Protein AF-0000000082592927 (afdb_homodimer)

Structure (mmCIF, N/CA/C/O backbone):
data_AF-0000000082592927-model_v1
#
loop_
_entity.id
_entity.type
_entity.pdbx_description
1 polymer 'L-xylulose reductase'
#
loop_
_atom_site.group_PDB
_atom_site.id
_atom_site.type_symbol
_atom_site.label_atom_id
_atom_site.label_alt_id
_atom_site.label_comp_id
_atom_site.label_asym_id
_atom_site.label_entity_id
_atom_site.label_seq_id
_atom_site.pdbx_PDB_ins_code
_atom_site.Cartn_x
_atom_site.Cartn_y
_atom_site.Cartn_z
_atom_site.occupancy
_atom_site.B_iso_or_equiv
_atom_site.auth_seq_id
_atom_site.auth_comp_id
_atom_site.auth_asym_id
_atom_site.auth_atom_id
_atom_site.pdbx_PDB_model_num
ATOM 1 N N . MET A 1 1 ? 43.969 -23.125 58.969 1 29.39 1 MET A N 1
ATOM 2 C CA . MET A 1 1 ? 42.688 -23.141 58.25 1 29.39 1 MET A CA 1
ATOM 3 C C . MET A 1 1 ? 42.844 -22.5 56.875 1 29.39 1 MET A C 1
ATOM 5 O O . MET A 1 1 ? 43.281 -21.359 56.75 1 29.39 1 MET A O 1
ATOM 9 N N . PRO A 1 2 ? 43 -23.25 55.812 1 34.81 2 PRO A N 1
ATOM 10 C CA . PRO A 1 2 ? 43.625 -22.906 54.562 1 34.81 2 PRO A CA 1
ATOM 11 C C . PRO A 1 2 ? 42.781 -21.953 53.719 1 34.81 2 PRO A C 1
ATOM 13 O O . PRO A 1 2 ? 41.562 -21.875 53.906 1 34.81 2 PRO A O 1
ATOM 16 N N . PRO A 1 3 ? 43.375 -20.906 53.156 1 33.38 3 PRO A N 1
ATOM 17 C CA . PRO A 1 3 ? 42.781 -19.781 52.406 1 33.38 3 PRO A CA 1
ATOM 18 C C . PRO A 1 3 ? 41.969 -20.25 51.219 1 33.38 3 PRO A C 1
ATOM 20 O O . PRO A 1 3 ? 42.25 -21.297 50.625 1 33.38 3 PRO A O 1
ATOM 23 N N . TRP A 1 4 ? 40.562 -20.109 51.25 1 29.95 4 TRP A N 1
ATOM 24 C CA . TRP A 1 4 ? 39.562 -20.547 50.25 1 29.95 4 TRP A CA 1
ATOM 25 C C . TRP A 1 4 ? 39.844 -19.938 48.906 1 29.95 4 TRP A C 1
ATOM 27 O O . TRP A 1 4 ? 39.969 -18.719 48.75 1 29.95 4 TRP A O 1
ATOM 37 N N . ARG A 1 5 ? 40.656 -20.562 48.094 1 26.53 5 ARG A N 1
ATOM 38 C CA . ARG A 1 5 ? 41.094 -20.156 46.781 1 26.53 5 ARG A CA 1
ATOM 39 C C . ARG A 1 5 ? 39.938 -20.031 45.812 1 26.53 5 ARG A C 1
ATOM 41 O O . ARG A 1 5 ? 39.125 -20.953 45.656 1 26.53 5 ARG A O 1
ATOM 48 N N . CYS A 1 6 ? 39.312 -18.812 45.719 1 26.11 6 CYS A N 1
ATOM 49 C CA . CYS A 1 6 ? 38.219 -18.375 44.875 1 26.11 6 CYS A CA 1
ATOM 50 C C . CYS A 1 6 ? 38.469 -18.797 43.406 1 26.11 6 CYS A C 1
ATOM 52 O O . CYS A 1 6 ? 39.469 -18.422 42.812 1 26.11 6 CYS A O 1
ATOM 54 N N . CYS A 1 7 ? 38.281 -20.109 43.031 1 25.73 7 CYS A N 1
ATOM 55 C CA . CYS A 1 7 ? 38.5 -20.609 41.688 1 25.73 7 CYS A CA 1
ATOM 56 C C . CYS A 1 7 ? 37.562 -19.906 40.688 1 25.73 7 CYS A C 1
ATOM 58 O O . CYS A 1 7 ? 36.344 -19.891 40.875 1 25.73 7 CYS A O 1
ATOM 60 N N . SER A 1 8 ? 37.969 -18.719 40.188 1 26.06 8 SER A N 1
ATOM 61 C CA . SER A 1 8 ? 37.25 -17.922 39.188 1 26.06 8 SER A CA 1
ATOM 62 C C . SER A 1 8 ? 37 -18.719 37.938 1 26.06 8 SER A C 1
ATOM 64 O O . SER A 1 8 ? 37.938 -19.172 37.281 1 26.06 8 SER A O 1
ATOM 66 N N . PRO A 1 9 ? 35.969 -19.625 37.875 1 26.08 9 PRO A N 1
ATOM 67 C CA . PRO A 1 9 ? 35.906 -20.469 36.688 1 26.08 9 PRO A CA 1
ATOM 68 C C . PRO A 1 9 ? 35.719 -19.641 35.406 1 26.08 9 PRO A C 1
ATOM 70 O O . PRO A 1 9 ? 35.031 -18.609 35.438 1 26.08 9 PRO A O 1
ATOM 73 N N . SER A 1 10 ? 36.75 -19.453 34.625 1 25.34 10 SER A N 1
ATOM 74 C CA . SER A 1 10 ? 36.812 -18.844 33.312 1 25.34 10 SER A CA 1
ATOM 75 C C . SER A 1 10 ? 35.781 -19.469 32.344 1 25.34 10 SER A C 1
ATOM 77 O O . SER A 1 10 ? 35.844 -20.672 32.062 1 25.34 10 SER A O 1
ATOM 79 N N . TRP A 1 11 ? 34.5 -19.141 32.438 1 25.58 11 TRP A N 1
ATOM 80 C CA . TRP A 1 11 ? 33.469 -19.641 31.547 1 25.58 11 TRP A CA 1
ATOM 81 C C . TRP A 1 11 ? 33.844 -19.438 30.094 1 25.58 11 TRP A C 1
ATOM 83 O O . TRP A 1 11 ? 34.062 -18.297 29.656 1 25.58 11 TRP A O 1
ATOM 93 N N . LYS A 1 12 ? 34.594 -20.328 29.484 1 27.64 12 LYS A N 1
ATOM 94 C CA . LYS A 1 12 ? 34.969 -20.391 28.078 1 27.64 12 LYS A CA 1
ATOM 95 C C . LYS A 1 12 ? 33.719 -20.344 27.188 1 27.64 12 LYS A C 1
ATOM 97 O O . LYS A 1 12 ? 32.781 -21.109 27.359 1 27.64 12 LYS A O 1
ATOM 102 N N . SER A 1 13 ? 33.375 -19.156 26.719 1 26.08 13 SER A N 1
ATOM 103 C CA . SER A 1 13 ? 32.281 -18.859 25.812 1 26.08 13 SER A CA 1
ATOM 104 C C . SER A 1 13 ? 32.344 -19.734 24.562 1 26.08 13 SER A C 1
ATOM 106 O O . SER A 1 13 ? 33.375 -19.828 23.906 1 26.08 13 SER A O 1
ATOM 108 N N . PRO A 1 14 ? 31.703 -20.922 24.469 1 26.3 14 PRO A N 1
ATOM 109 C CA . PRO A 1 14 ? 31.844 -21.75 23.281 1 26.3 14 PRO A CA 1
ATOM 110 C C . PRO A 1 14 ? 31.547 -21 21.984 1 26.3 14 PRO A C 1
ATOM 112 O O . PRO A 1 14 ? 30.672 -20.141 21.953 1 26.3 14 PRO A O 1
ATOM 115 N N . ARG A 1 15 ? 32.562 -20.734 21.156 1 25.78 15 ARG A N 1
ATOM 116 C CA . ARG A 1 15 ? 32.531 -20.219 19.797 1 25.78 15 ARG A CA 1
ATOM 117 C C . ARG A 1 15 ? 31.562 -21 18.922 1 25.78 15 ARG A C 1
ATOM 119 O O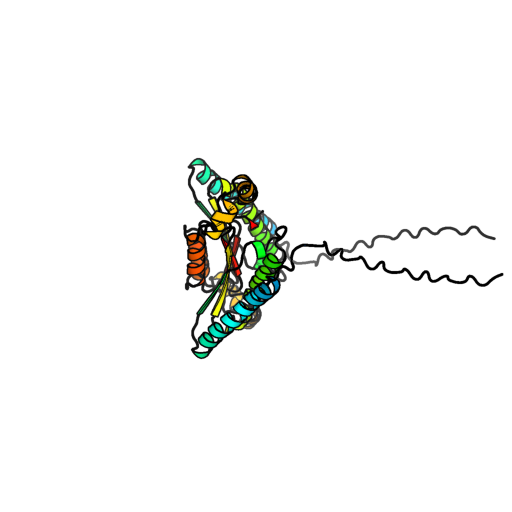 . ARG A 1 15 ? 31.719 -22.219 18.766 1 25.78 15 ARG A O 1
ATOM 126 N N . ARG A 1 16 ? 30.234 -20.766 19.109 1 25.11 16 ARG A N 1
ATOM 127 C CA . ARG A 1 16 ? 29.234 -21.438 18.297 1 25.11 16 ARG A CA 1
ATOM 128 C C . ARG A 1 16 ? 29.625 -21.391 16.812 1 25.11 16 ARG A C 1
ATOM 130 O O . ARG A 1 16 ? 29.891 -20.312 16.281 1 25.11 16 ARG A O 1
ATOM 137 N N . ARG A 1 17 ? 30.344 -22.344 16.297 1 24.08 17 ARG A N 1
ATOM 138 C CA . ARG A 1 17 ? 30.688 -22.641 14.906 1 24.08 17 ARG A CA 1
ATOM 139 C C . ARG A 1 17 ? 29.484 -22.484 13.992 1 24.08 17 ARG A C 1
ATOM 141 O O . ARG A 1 17 ? 28.422 -23.062 14.258 1 24.08 17 ARG A O 1
ATOM 148 N N . VAL A 1 18 ? 29.25 -21.281 13.492 1 28.28 18 VAL A N 1
ATOM 149 C CA . VAL A 1 18 ? 28.375 -21.062 12.359 1 28.28 18 VAL A CA 1
ATOM 150 C C . VAL A 1 18 ? 28.609 -22.125 11.297 1 28.28 18 VAL A C 1
ATOM 152 O O . VAL A 1 18 ? 29.719 -22.281 10.789 1 28.28 18 VAL A O 1
ATOM 155 N N . THR A 1 19 ? 28.156 -23.281 11.586 1 26.28 19 THR A N 1
ATOM 156 C CA . THR A 1 19 ? 28.297 -24.391 10.648 1 26.28 19 THR A CA 1
ATOM 157 C C . THR A 1 19 ? 27.938 -23.953 9.227 1 26.28 19 THR A C 1
ATOM 159 O O . THR A 1 19 ? 26.844 -23.438 8.984 1 26.28 19 THR A O 1
ATOM 162 N N . ARG A 1 20 ? 28.938 -23.516 8.492 1 26.89 20 ARG A N 1
ATOM 163 C CA . ARG A 1 20 ? 28.938 -23.328 7.047 1 26.89 20 ARG A CA 1
ATOM 164 C C . ARG A 1 20 ? 28.406 -24.578 6.344 1 26.89 20 ARG A C 1
ATOM 166 O O . ARG A 1 20 ? 28.906 -25.688 6.559 1 26.89 20 ARG A O 1
ATOM 173 N N . VAL A 1 21 ? 27.188 -24.75 6.199 1 31.05 21 VAL A N 1
ATOM 174 C CA . VAL A 1 21 ? 26.828 -25.906 5.379 1 31.05 21 VAL A CA 1
ATOM 175 C C . VAL A 1 21 ? 27.688 -25.938 4.113 1 31.05 21 VAL A C 1
ATOM 177 O O . VAL A 1 21 ? 28.047 -24.875 3.584 1 31.05 21 VAL A O 1
ATOM 180 N N . PRO A 1 22 ? 28.375 -26.953 3.814 1 30.19 22 PRO A N 1
ATOM 181 C CA . PRO A 1 22 ? 29.375 -27.125 2.762 1 30.19 22 PRO A CA 1
ATOM 182 C C . PRO A 1 22 ? 28.984 -26.453 1.451 1 30.19 22 PRO A C 1
ATOM 184 O O . PRO A 1 22 ? 29.375 -25.312 1.201 1 30.19 22 PRO A O 1
ATOM 187 N N . GLY A 1 23 ? 28.719 -27.344 0.338 1 30.94 23 GLY A N 1
ATOM 188 C CA . GLY A 1 23 ? 29.156 -27.312 -1.051 1 30.94 23 GLY A CA 1
ATOM 189 C C . GLY A 1 23 ? 28.359 -26.328 -1.897 1 30.94 23 GLY A C 1
ATOM 190 O O . GLY A 1 23 ? 28.328 -26.438 -3.125 1 30.94 23 GLY A O 1
ATOM 191 N N . GLU A 1 24 ? 27.391 -25.672 -1.376 1 33.56 24 GLU A N 1
ATOM 192 C CA . GLU A 1 24 ? 26.656 -25.031 -2.463 1 33.56 24 GLU A CA 1
ATOM 193 C C . GLU A 1 24 ? 27.562 -24.203 -3.346 1 33.56 24 GLU A C 1
ATOM 195 O O . GLU A 1 24 ? 28.531 -23.609 -2.859 1 33.56 24 GLU A O 1
ATOM 200 N N . PRO A 1 25 ? 27.641 -24.469 -4.656 1 36.91 25 PRO A N 1
ATOM 201 C CA . PRO A 1 25 ? 28.531 -23.719 -5.535 1 36.91 25 PRO A CA 1
ATOM 202 C C . PRO A 1 25 ? 28.594 -22.234 -5.184 1 36.91 25 PRO A C 1
ATOM 204 O O . PRO A 1 25 ? 27.656 -21.703 -4.586 1 36.91 25 PRO A O 1
ATOM 207 N N . PRO A 1 26 ? 29.797 -21.688 -5.047 1 36.5 26 PRO A N 1
ATOM 208 C CA . PRO A 1 26 ? 30 -20.25 -4.805 1 36.5 26 PRO A CA 1
ATOM 209 C C . PRO A 1 26 ? 28.984 -19.391 -5.559 1 36.5 26 PRO A C 1
ATOM 211 O O . PRO A 1 26 ? 28.844 -19.516 -6.777 1 36.5 26 PRO A O 1
ATOM 214 N N . CYS A 1 27 ? 27.781 -19.344 -5.098 1 32.28 27 CYS A N 1
ATOM 215 C CA . CYS A 1 27 ? 26.812 -18.516 -5.812 1 32.28 27 CYS A CA 1
ATOM 216 C C . CYS A 1 27 ? 27.438 -17.219 -6.281 1 32.28 27 CYS A C 1
ATOM 218 O O . CYS A 1 27 ? 27.797 -16.359 -5.461 1 32.28 27 CYS A O 1
ATOM 220 N N . GLY A 1 28 ? 28.297 -17.203 -7.152 1 35.78 28 GLY A N 1
ATOM 221 C CA . GLY A 1 28 ? 28.766 -16.094 -7.961 1 35.78 28 GLY A CA 1
ATOM 222 C C . GLY A 1 28 ? 27.75 -14.961 -8.062 1 35.78 28 GLY A C 1
ATOM 223 O O . GLY A 1 28 ? 28.016 -13.938 -8.695 1 35.78 28 GLY A O 1
ATOM 224 N N . GLN A 1 29 ? 26.516 -15.156 -7.895 1 36.62 29 GLN A N 1
ATOM 225 C CA . GLN A 1 29 ? 25.422 -14.195 -7.984 1 36.62 29 GLN A CA 1
ATOM 226 C C . GLN A 1 29 ? 25.438 -13.227 -6.805 1 36.62 29 GLN A C 1
ATOM 228 O O . GLN A 1 29 ? 24.625 -12.297 -6.746 1 36.62 29 GLN A O 1
ATOM 233 N N . GLU A 1 30 ? 26.141 -13.3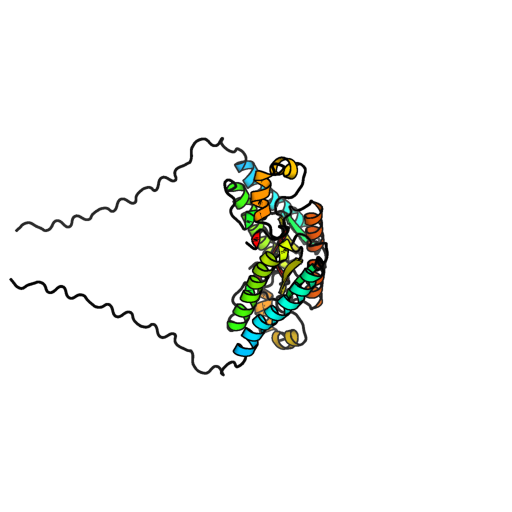83 -5.891 1 40.84 30 GLU A N 1
ATOM 234 C CA . GLU A 1 30 ? 26.266 -12.445 -4.781 1 40.84 30 GLU A CA 1
ATOM 235 C C . GLU A 1 30 ? 26.734 -11.078 -5.266 1 40.84 30 GLU A C 1
ATOM 237 O O . GLU A 1 30 ? 26.25 -10.039 -4.812 1 40.84 30 GLU A O 1
ATOM 242 N N . GLY A 1 31 ? 27.781 -11.094 -6.027 1 41.88 31 GLY A N 1
ATOM 243 C CA . GLY A 1 31 ? 28.297 -9.859 -6.602 1 41.88 31 GLY A CA 1
ATOM 244 C C . GLY A 1 31 ? 27.281 -9.148 -7.488 1 41.88 31 GLY A C 1
ATOM 245 O O . GLY A 1 31 ? 27.219 -7.914 -7.504 1 41.88 31 GLY A O 1
ATOM 246 N N . ALA A 1 32 ? 26.656 -9.844 -8.336 1 43.03 32 ALA A N 1
ATOM 247 C CA . ALA A 1 32 ? 25.609 -9.297 -9.195 1 43.03 32 ALA A CA 1
ATOM 248 C C . ALA A 1 32 ? 24.469 -8.719 -8.367 1 43.03 32 ALA A C 1
ATOM 250 O O . ALA A 1 32 ? 23.891 -7.703 -8.734 1 43.03 32 ALA A O 1
ATOM 251 N N . ARG A 1 33 ? 24.141 -9.344 -7.207 1 45 33 ARG A N 1
ATOM 252 C CA . ARG A 1 33 ? 23 -9.031 -6.352 1 45 33 ARG A CA 1
ATOM 253 C C . ARG A 1 33 ? 23.219 -7.73 -5.594 1 45 33 ARG A C 1
ATOM 255 O O . ARG A 1 33 ? 22.328 -6.891 -5.516 1 45 33 ARG A O 1
ATOM 262 N N . LEU A 1 34 ? 24.484 -7.586 -4.91 1 48.09 34 LEU A N 1
ATOM 263 C CA . LEU A 1 34 ? 24.844 -6.285 -4.359 1 48.09 34 LEU A CA 1
ATOM 264 C C . LEU A 1 34 ? 24.938 -5.23 -5.457 1 48.09 34 LEU A C 1
ATOM 266 O O . LEU A 1 34 ? 24.672 -4.055 -5.215 1 48.09 34 LEU A O 1
ATOM 270 N N . GLY A 1 35 ? 25.141 -5.738 -6.566 1 48.62 35 GLY A N 1
ATOM 271 C CA . GLY A 1 35 ? 25.188 -4.871 -7.734 1 48.62 35 GLY A CA 1
ATOM 272 C C . GLY A 1 35 ? 23.828 -4.328 -8.141 1 48.62 35 GLY A C 1
ATOM 273 O O . GLY A 1 35 ? 23.719 -3.172 -8.547 1 48.62 35 GLY A O 1
ATOM 274 N N . THR A 1 36 ? 22.828 -5.141 -7.906 1 53.5 36 THR A N 1
ATOM 275 C CA . THR A 1 36 ? 21.516 -4.684 -8.32 1 53.5 36 THR A CA 1
ATOM 276 C C . THR A 1 36 ? 21.031 -3.541 -7.426 1 53.5 36 THR A C 1
ATOM 278 O O . THR A 1 36 ? 20.484 -2.553 -7.918 1 53.5 36 THR A O 1
ATOM 281 N N . SER A 1 37 ? 21.25 -3.734 -6.094 1 58.72 37 SER A N 1
ATOM 282 C CA . SER A 1 37 ? 20.859 -2.637 -5.215 1 58.72 37 SER A CA 1
ATOM 283 C C . SER A 1 37 ? 21.672 -1.375 -5.52 1 58.72 37 SER A C 1
ATOM 285 O O . SER A 1 37 ? 21.109 -0.272 -5.531 1 58.72 37 SER A O 1
ATOM 287 N N . ARG A 1 38 ? 22.984 -1.691 -5.766 1 55.91 38 ARG A N 1
ATOM 288 C CA . ARG A 1 38 ? 23.844 -0.559 -6.109 1 55.91 38 ARG A CA 1
ATOM 289 C C . ARG A 1 38 ? 23.422 0.048 -7.449 1 55.91 38 ARG A C 1
ATOM 291 O O . ARG A 1 38 ? 23.406 1.271 -7.602 1 55.91 38 ARG A O 1
ATOM 298 N N . LEU A 1 39 ? 23.047 -0.807 -8.312 1 53.72 39 LEU A N 1
ATOM 299 C CA . LEU A 1 39 ? 22.594 -0.338 -9.625 1 53.72 39 LEU A CA 1
ATOM 300 C C . LEU A 1 39 ? 21.297 0.441 -9.516 1 53.72 39 LEU A C 1
ATOM 302 O O . LEU A 1 39 ? 21.141 1.499 -10.125 1 53.72 39 LEU A O 1
ATOM 306 N N . THR A 1 40 ? 20.469 -0.069 -8.656 1 64.88 40 THR A N 1
ATOM 307 C CA . THR A 1 40 ? 19.219 0.64 -8.453 1 64.88 40 THR A CA 1
ATOM 308 C C . THR A 1 40 ? 19.469 1.996 -7.797 1 64.88 40 THR A C 1
ATOM 310 O O . THR A 1 40 ? 18.875 3.002 -8.203 1 64.88 40 THR A O 1
ATOM 313 N N . SER A 1 41 ? 20.453 1.956 -6.938 1 68.06 41 SER A N 1
ATOM 314 C CA . SER A 1 41 ? 20.766 3.207 -6.254 1 68.06 41 SER A CA 1
ATOM 315 C C . SER A 1 41 ? 21.344 4.234 -7.219 1 68.06 41 SER A C 1
ATOM 317 O O . SER A 1 41 ? 20.953 5.406 -7.195 1 68.06 41 SER A O 1
ATOM 319 N N . LEU A 1 42 ? 22.266 3.787 -8.031 1 65.38 42 LEU A N 1
ATOM 320 C CA . LEU A 1 42 ? 22.891 4.699 -8.977 1 65.38 42 LEU A CA 1
ATOM 321 C C . LEU A 1 42 ? 21.875 5.242 -9.969 1 65.38 42 LEU A C 1
ATOM 323 O O . LEU A 1 42 ? 21.891 6.438 -10.289 1 65.38 42 LEU A O 1
ATOM 327 N N . HIS A 1 43 ? 21.047 4.379 -10.461 1 70.5 43 HIS A N 1
ATOM 328 C CA . HIS A 1 43 ? 20.047 4.793 -11.43 1 70.5 43 HIS A CA 1
ATOM 329 C C . HIS A 1 43 ? 19.078 5.805 -10.82 1 70.5 43 HIS A C 1
ATOM 331 O O . HIS A 1 43 ? 18.75 6.812 -11.453 1 70.5 43 HIS A O 1
ATOM 337 N N . PHE A 1 44 ? 18.734 5.516 -9.602 1 73.62 44 PHE A N 1
ATOM 338 C CA . PHE A 1 44 ? 17.797 6.418 -8.953 1 73.62 44 PHE A CA 1
ATOM 339 C C . PHE A 1 44 ? 18.422 7.789 -8.727 1 73.62 44 PHE A C 1
ATOM 341 O O . PHE A 1 44 ? 17.766 8.812 -8.906 1 73.62 44 PHE A O 1
ATOM 348 N N . GLN A 1 45 ? 19.688 7.812 -8.445 1 73.12 45 GLN A N 1
ATOM 349 C CA . GLN A 1 45 ? 20.359 9.078 -8.18 1 73.12 45 GLN A CA 1
ATOM 350 C C . GLN A 1 45 ? 20.391 9.953 -9.43 1 73.12 45 GLN A C 1
ATOM 352 O O . GLN A 1 45 ? 20.219 11.172 -9.352 1 73.12 45 GLN A O 1
ATOM 357 N N . ILE A 1 46 ? 20.609 9.289 -10.555 1 73.25 46 ILE A N 1
ATOM 358 C CA . ILE A 1 46 ? 20.688 10.039 -11.805 1 73.25 46 ILE A CA 1
ATOM 359 C C . ILE A 1 46 ? 19.312 10.641 -12.133 1 73.25 46 ILE A C 1
ATOM 361 O O . ILE A 1 46 ? 19.219 11.828 -12.453 1 73.25 46 ILE A O 1
ATOM 365 N N . VAL A 1 47 ? 18.281 9.812 -12.008 1 80.25 47 VAL A N 1
ATOM 366 C CA . VAL A 1 47 ? 16.938 10.273 -12.305 1 80.25 47 VAL A CA 1
ATOM 367 C C . VAL A 1 47 ? 16.516 11.367 -11.32 1 80.25 47 VAL A C 1
ATOM 369 O O . VAL A 1 47 ? 16.016 12.414 -11.719 1 80.25 47 VAL A O 1
ATOM 372 N N . ALA A 1 48 ? 16.828 11.141 -10.078 1 84.94 48 ALA A N 1
ATOM 373 C CA . ALA A 1 48 ? 16.438 12.094 -9.039 1 84.94 48 ALA A CA 1
ATOM 374 C C . ALA A 1 48 ? 17.156 13.43 -9.227 1 84.94 48 ALA A C 1
ATOM 376 O O . ALA A 1 48 ? 16.531 14.484 -9.133 1 84.94 48 ALA A O 1
ATOM 377 N N . ARG A 1 49 ? 18.375 13.453 -9.555 1 82.31 49 ARG A N 1
ATOM 378 C CA . ARG A 1 49 ? 19.141 14.68 -9.75 1 82.31 49 ARG A CA 1
ATOM 379 C C . ARG A 1 49 ? 18.609 15.469 -10.945 1 82.31 49 ARG A C 1
ATOM 381 O O . ARG A 1 49 ? 18.547 16.703 -10.898 1 82.31 49 ARG A O 1
ATOM 388 N N . GLY A 1 50 ? 18.328 14.727 -11.977 1 83.56 50 GLY A N 1
ATOM 389 C CA . GLY A 1 50 ? 17.75 15.391 -13.141 1 83.56 50 GLY A CA 1
ATOM 390 C C . GLY A 1 50 ? 16.438 16.078 -12.852 1 83.56 50 GLY A C 1
ATOM 391 O O . GLY A 1 50 ? 16.203 17.203 -13.297 1 83.56 50 GLY A O 1
ATOM 392 N N . LEU A 1 51 ? 15.602 15.414 -12.109 1 85.5 51 LEU A N 1
ATOM 393 C CA . LEU A 1 51 ? 14.305 15.992 -11.758 1 85.5 51 LEU A CA 1
ATOM 394 C C . LEU A 1 51 ? 14.477 17.203 -10.852 1 85.5 51 LEU A C 1
ATOM 396 O O . LEU A 1 51 ? 13.828 18.234 -11.062 1 85.5 51 LEU A O 1
ATOM 400 N N . ILE A 1 52 ? 15.398 17.125 -9.992 1 85.69 52 ILE A N 1
ATOM 401 C CA . ILE A 1 52 ? 15.641 18.219 -9.047 1 85.69 52 ILE A CA 1
ATOM 402 C C . ILE A 1 52 ? 16.188 19.422 -9.789 1 85.69 52 ILE A C 1
ATOM 404 O O . ILE A 1 52 ? 15.742 20.562 -9.57 1 85.69 52 ILE A O 1
ATOM 408 N N . ALA A 1 53 ? 17.094 19.219 -10.672 1 88.06 53 ALA A N 1
ATOM 409 C CA . ALA A 1 53 ? 17.734 20.297 -11.422 1 88.06 53 ALA A CA 1
ATOM 410 C C . ALA A 1 53 ? 16.719 21.062 -12.258 1 88.06 53 ALA A C 1
ATOM 412 O O . ALA A 1 53 ? 16.844 22.281 -12.422 1 88.06 53 ALA A O 1
ATOM 413 N N . ARG A 1 54 ? 15.742 20.406 -12.68 1 89.31 54 ARG A N 1
ATOM 414 C CA . ARG A 1 54 ? 14.742 21.047 -13.539 1 89.31 54 ARG A CA 1
ATOM 415 C C . ARG A 1 54 ? 13.586 21.594 -12.711 1 89.31 54 ARG A C 1
ATOM 417 O O . ARG A 1 54 ? 12.672 22.219 -13.258 1 89.31 54 ARG A O 1
ATOM 424 N N . GLY A 1 55 ? 13.578 21.297 -11.406 1 86.38 55 GLY A N 1
ATOM 425 C CA . GLY A 1 55 ? 12.484 21.719 -10.547 1 86.38 55 GLY A CA 1
ATOM 426 C C . GLY A 1 55 ? 11.172 21.016 -10.875 1 86.38 55 GLY A C 1
ATOM 427 O O . GLY A 1 55 ? 10.094 21.578 -10.648 1 86.38 55 GLY A O 1
ATOM 428 N N . ALA A 1 56 ? 11.336 19.891 -11.438 1 85.38 56 ALA A N 1
ATOM 429 C CA . ALA A 1 56 ? 10.148 19.172 -11.891 1 85.38 56 ALA A CA 1
ATOM 430 C C . ALA A 1 56 ? 9.648 18.203 -10.828 1 85.38 56 ALA A C 1
ATOM 432 O O . ALA A 1 56 ? 10.445 17.547 -10.156 1 85.38 56 ALA A O 1
ATOM 433 N N . ARG A 1 57 ? 8.344 18.266 -10.625 1 90 57 ARG A N 1
ATOM 434 C CA . ARG A 1 57 ? 7.727 17.203 -9.836 1 90 57 ARG A CA 1
ATOM 435 C C . ARG A 1 57 ? 7.848 15.859 -10.555 1 90 57 ARG A C 1
ATOM 437 O O . ARG A 1 57 ? 8.086 15.805 -11.758 1 90 57 ARG A O 1
ATOM 444 N N . GLY A 1 58 ? 7.891 14.805 -9.719 1 92.56 58 GLY A N 1
ATOM 445 C CA . GLY A 1 58 ? 8.008 13.508 -10.367 1 92.56 58 GLY A CA 1
ATOM 446 C C . GLY A 1 58 ? 7.625 12.352 -9.461 1 92.56 58 GLY A C 1
ATOM 447 O O . GLY A 1 58 ? 7.164 12.562 -8.336 1 92.56 58 GLY A O 1
ATOM 448 N N . ALA A 1 59 ? 7.613 11.234 -10.094 1 95.19 59 ALA A N 1
ATOM 449 C CA . ALA A 1 59 ? 7.316 9.984 -9.391 1 95.19 59 ALA A CA 1
ATOM 450 C C . ALA A 1 59 ? 8.234 8.859 -9.859 1 95.19 59 ALA A C 1
ATOM 452 O O . ALA A 1 59 ? 8.508 8.734 -11.055 1 95.19 59 ALA A O 1
ATOM 453 N N . ILE A 1 60 ? 8.781 8.148 -8.867 1 93.31 60 ILE A N 1
ATOM 454 C CA . ILE A 1 60 ? 9.633 6.984 -9.109 1 93.31 60 ILE A CA 1
ATOM 455 C C . ILE A 1 60 ? 8.977 5.738 -8.516 1 93.31 60 ILE A C 1
ATOM 457 O O . ILE A 1 60 ? 8.445 5.781 -7.402 1 93.31 60 ILE A O 1
ATOM 461 N N . VAL A 1 61 ? 8.953 4.633 -9.297 1 95.56 61 VAL A N 1
ATOM 462 C CA . VAL A 1 61 ? 8.461 3.359 -8.781 1 95.56 61 VAL A CA 1
ATOM 463 C C . VAL A 1 61 ? 9.547 2.291 -8.914 1 95.56 61 VAL A C 1
ATOM 465 O O . VAL A 1 61 ? 10.023 2.018 -10.016 1 95.56 61 VAL A O 1
ATOM 468 N N . ASN A 1 62 ? 9.984 1.767 -7.797 1 92.56 62 ASN A N 1
ATOM 469 C CA . ASN A 1 62 ? 10.883 0.619 -7.766 1 92.56 62 ASN A CA 1
ATOM 470 C C . ASN A 1 62 ? 10.117 -0.698 -7.824 1 92.56 62 ASN A C 1
ATOM 472 O O . ASN A 1 62 ? 8.961 -0.767 -7.402 1 92.56 62 ASN A O 1
ATOM 476 N N . VAL A 1 63 ? 10.75 -1.732 -8.398 1 93.19 63 VAL A N 1
ATOM 477 C CA . VAL A 1 63 ? 10.125 -3.055 -8.43 1 93.19 63 VAL A CA 1
ATOM 478 C C . VAL A 1 63 ? 10.82 -3.975 -7.43 1 93.19 63 VAL A C 1
ATOM 480 O O . VAL A 1 63 ? 11.953 -4.41 -7.652 1 93.19 63 VAL A O 1
ATOM 483 N N . SER A 1 64 ? 10.188 -4.215 -6.367 1 94.94 64 SER A N 1
ATOM 484 C CA . SER A 1 64 ? 10.648 -5.117 -5.316 1 94.94 64 SER A CA 1
ATOM 485 C C . SER A 1 64 ? 9.977 -6.48 -5.43 1 94.94 64 SER A C 1
ATOM 487 O O . SER A 1 64 ? 9.961 -7.082 -6.504 1 94.94 64 SER A O 1
ATOM 489 N N . SER A 1 65 ? 9.609 -7.039 -4.305 1 94.38 65 SER A N 1
ATOM 490 C CA . SER A 1 65 ? 8.984 -8.359 -4.242 1 94.38 65 SER A CA 1
ATOM 491 C C . SER A 1 65 ? 8.273 -8.57 -2.91 1 94.38 65 SER A C 1
ATOM 493 O O . SER A 1 65 ? 8.555 -7.879 -1.93 1 94.38 65 SER A O 1
ATOM 495 N N . GLN A 1 66 ? 7.277 -9.555 -2.979 1 96 66 GLN A N 1
ATOM 496 C CA . GLN A 1 66 ? 6.703 -9.984 -1.707 1 96 66 GLN A CA 1
ATOM 497 C C . GLN A 1 66 ? 7.777 -10.555 -0.783 1 96 66 GLN A C 1
ATOM 499 O O . GLN A 1 66 ? 7.629 -10.531 0.44 1 96 66 GLN A O 1
ATOM 504 N N . ALA A 1 67 ? 8.883 -10.961 -1.329 1 93.81 67 ALA A N 1
ATOM 505 C CA . ALA A 1 67 ? 9.984 -11.555 -0.579 1 93.81 67 ALA A CA 1
ATOM 506 C C . ALA A 1 67 ? 10.688 -10.508 0.282 1 93.81 67 ALA A C 1
ATOM 508 O O . ALA A 1 67 ? 11.492 -10.852 1.152 1 93.81 67 ALA A O 1
ATOM 509 N N . SER A 1 68 ? 10.438 -9.281 0.055 1 93.94 68 SER A N 1
ATOM 510 C CA . SER A 1 68 ? 11.008 -8.227 0.89 1 93.94 68 SER A CA 1
ATOM 511 C C . SER A 1 68 ? 10.383 -8.219 2.279 1 93.94 68 SER A C 1
ATOM 513 O O . SER A 1 68 ? 10.93 -7.633 3.213 1 93.94 68 SER A O 1
ATOM 515 N N . GLN A 1 69 ? 9.156 -8.852 2.396 1 94.75 69 GLN A N 1
ATOM 516 C CA . GLN A 1 69 ? 8.391 -8.727 3.629 1 94.75 69 GLN A CA 1
ATOM 517 C C . GLN A 1 69 ? 8.078 -10.094 4.23 1 94.75 69 GLN A C 1
ATOM 519 O O . GLN A 1 69 ? 7.488 -10.188 5.309 1 94.75 69 GLN A O 1
ATOM 524 N N . ARG A 1 70 ? 8.438 -11.125 3.525 1 92.31 70 ARG A N 1
ATOM 525 C CA . ARG A 1 70 ? 8.273 -12.5 3.992 1 92.31 70 ARG A CA 1
ATOM 526 C C . ARG A 1 70 ? 9.477 -13.352 3.617 1 92.31 70 ARG A C 1
ATOM 528 O O . ARG A 1 70 ? 9.867 -13.406 2.447 1 92.31 70 ARG A O 1
ATOM 535 N N . ALA A 1 71 ? 10.062 -14.016 4.621 1 85.56 71 ALA A N 1
ATOM 536 C CA . ALA A 1 71 ? 11.188 -14.898 4.363 1 85.56 71 ALA A CA 1
ATOM 537 C C . ALA A 1 71 ? 10.766 -16.094 3.521 1 85.56 71 ALA A C 1
ATOM 539 O O . ALA A 1 71 ? 9.68 -16.656 3.723 1 85.56 71 ALA A O 1
ATOM 540 N N . LEU A 1 72 ? 11.492 -16.375 2.566 1 85 72 LEU A N 1
ATOM 541 C CA . LEU A 1 72 ? 11.32 -17.547 1.719 1 85 72 LEU A CA 1
ATOM 542 C C . LEU A 1 72 ? 12.516 -18.484 1.836 1 85 72 LEU A C 1
ATOM 544 O O . LEU A 1 72 ? 13.664 -18.047 1.793 1 85 72 LEU A O 1
ATOM 548 N N . THR A 1 73 ? 12.219 -19.719 2.021 1 82.56 73 THR A N 1
ATOM 549 C CA . THR A 1 73 ? 13.281 -20.703 2.186 1 82.56 73 THR A CA 1
ATOM 550 C C . THR A 1 73 ? 14.195 -20.719 0.965 1 82.56 73 THR A C 1
ATOM 552 O O . THR A 1 73 ? 13.727 -20.656 -0.172 1 82.56 73 THR A O 1
ATOM 555 N N . ASN A 1 74 ? 15.469 -20.656 1.148 1 81.12 74 ASN A N 1
ATOM 556 C CA . ASN A 1 74 ? 16.516 -20.781 0.143 1 81.12 74 ASN A CA 1
ATOM 557 C C . ASN A 1 74 ? 16.609 -19.531 -0.738 1 81.12 74 ASN A C 1
ATOM 559 O O . ASN A 1 74 ? 17.062 -19.609 -1.882 1 81.12 74 ASN A O 1
ATOM 563 N N . HIS A 1 75 ? 16.062 -18.391 -0.205 1 87.12 75 HIS A N 1
ATOM 564 C CA . HIS A 1 75 ? 16.094 -17.141 -0.959 1 87.12 75 HIS A CA 1
ATOM 565 C C . HIS A 1 75 ? 16.703 -16.016 -0.132 1 87.12 75 HIS A C 1
ATOM 567 O O . HIS A 1 75 ? 16.25 -14.867 -0.211 1 87.12 75 HIS A O 1
ATOM 573 N N . SER A 1 76 ? 17.625 -16.406 0.595 1 84.75 76 SER A N 1
ATOM 574 C CA . SER A 1 76 ? 18.156 -15.453 1.573 1 84.75 76 SER A CA 1
ATOM 575 C C . SER A 1 76 ? 18.656 -14.18 0.896 1 84.75 76 SER A C 1
ATOM 577 O O . SER A 1 76 ? 18.312 -13.07 1.312 1 84.75 76 SER A O 1
ATOM 579 N N . VAL A 1 77 ? 19.5 -14.312 -0.16 1 82.25 77 VAL A N 1
ATOM 580 C CA . VAL A 1 77 ? 20.062 -13.148 -0.829 1 82.25 77 VAL A CA 1
ATOM 581 C C . VAL A 1 77 ? 18.953 -12.352 -1.515 1 82.25 77 VAL A C 1
ATOM 583 O O . VAL A 1 77 ? 18.922 -11.125 -1.422 1 82.25 77 VAL A O 1
ATOM 586 N N . TYR A 1 78 ? 18.094 -13 -2.078 1 84.75 78 TYR A N 1
ATOM 587 C CA . TYR A 1 78 ? 16.984 -12.352 -2.766 1 84.75 78 TYR A CA 1
ATOM 588 C C . TYR A 1 78 ? 16.109 -11.586 -1.78 1 84.75 78 TYR A C 1
ATOM 590 O O . TYR A 1 78 ? 15.797 -10.414 -1.991 1 84.75 78 TYR A O 1
ATOM 598 N N . CYS A 1 79 ? 15.766 -12.188 -0.714 1 89.25 79 CYS A N 1
ATOM 599 C CA . CYS A 1 79 ? 14.945 -11.547 0.309 1 89.25 79 CYS A CA 1
ATOM 600 C C . CYS A 1 79 ? 15.648 -10.32 0.887 1 89.25 79 CYS A C 1
ATOM 602 O O . CYS A 1 79 ? 15.031 -9.273 1.055 1 89.25 79 CYS A O 1
ATOM 604 N N . ALA A 1 80 ? 16.922 -10.492 1.06 1 88.19 80 ALA A N 1
ATOM 605 C CA . ALA A 1 80 ? 17.688 -9.383 1.631 1 88.19 80 ALA A CA 1
ATOM 606 C C . ALA A 1 80 ? 17.75 -8.211 0.66 1 88.19 80 ALA A C 1
ATOM 608 O O . ALA A 1 80 ? 17.578 -7.055 1.061 1 88.19 80 ALA A O 1
ATOM 609 N N . THR A 1 81 ? 17.953 -8.492 -0.614 1 87.19 81 THR A N 1
ATOM 610 C CA . THR A 1 81 ? 18.078 -7.449 -1.622 1 87.19 81 THR A CA 1
ATOM 611 C C . THR A 1 81 ? 16.75 -6.707 -1.801 1 87.19 81 THR A C 1
ATOM 613 O O . THR A 1 81 ? 16.734 -5.477 -1.877 1 87.19 81 THR A O 1
ATOM 616 N N . LYS A 1 82 ? 15.719 -7.465 -1.728 1 91.25 82 LYS A N 1
ATOM 617 C CA . LYS A 1 82 ? 14.43 -6.82 -1.916 1 91.25 82 LYS A CA 1
ATOM 618 C C . LYS A 1 82 ? 13.992 -6.074 -0.657 1 91.25 82 LYS A C 1
ATOM 620 O O . LYS A 1 82 ? 13.344 -5.031 -0.739 1 91.25 82 LYS A O 1
ATOM 625 N N . GLY A 1 83 ? 14.391 -6.617 0.437 1 92.38 83 GLY A N 1
ATOM 626 C CA . GLY A 1 83 ? 14.203 -5.848 1.655 1 92.38 83 GLY A CA 1
ATOM 627 C C . GLY A 1 83 ? 14.961 -4.535 1.659 1 92.38 83 GLY A C 1
ATOM 628 O O . GLY A 1 83 ? 14.422 -3.502 2.068 1 92.38 83 GLY A O 1
ATOM 629 N N . ALA A 1 84 ? 16.188 -4.594 1.211 1 90.44 84 ALA A N 1
ATOM 630 C CA . ALA A 1 84 ? 17 -3.385 1.092 1 90.44 84 ALA A CA 1
ATOM 631 C C . ALA A 1 84 ? 16.344 -2.381 0.146 1 90.44 84 ALA A C 1
ATOM 633 O O . ALA A 1 84 ? 16.375 -1.172 0.39 1 90.44 84 ALA A O 1
ATOM 634 N N . MET A 1 85 ? 15.711 -2.852 -0.916 1 90.88 85 MET A N 1
ATOM 635 C CA . MET A 1 85 ? 15.039 -1.984 -1.877 1 90.88 85 MET A CA 1
ATOM 636 C C . MET A 1 85 ? 13.859 -1.266 -1.227 1 90.88 85 MET A C 1
ATOM 638 O O . MET A 1 85 ? 13.633 -0.082 -1.483 1 90.88 85 MET A O 1
ATOM 642 N N . ASP A 1 86 ? 13.133 -1.974 -0.394 1 94.69 86 ASP A N 1
ATOM 643 C CA . ASP A 1 86 ? 12.023 -1.343 0.317 1 94.69 86 ASP A CA 1
ATOM 644 C C . ASP A 1 86 ? 12.523 -0.221 1.227 1 94.69 86 ASP A C 1
ATOM 646 O O . ASP A 1 86 ? 11.922 0.857 1.273 1 94.69 86 ASP A O 1
ATOM 650 N N . MET A 1 87 ? 13.633 -0.538 1.903 1 92.62 87 MET A N 1
ATOM 651 C CA . MET A 1 87 ? 14.172 0.491 2.791 1 92.62 87 MET A CA 1
ATOM 652 C C . MET A 1 87 ? 14.727 1.665 1.991 1 92.62 87 MET A C 1
ATOM 654 O O . MET A 1 87 ? 14.547 2.822 2.375 1 92.62 87 MET A O 1
ATOM 658 N N . LEU A 1 88 ? 15.383 1.401 0.953 1 90.06 88 LEU A N 1
ATOM 659 C CA . LEU A 1 88 ? 15.891 2.459 0.087 1 90.06 88 LEU A CA 1
ATOM 660 C C . LEU A 1 88 ? 14.75 3.35 -0.406 1 90.06 88 LEU A C 1
ATOM 662 O O . LEU A 1 88 ? 14.898 4.574 -0.475 1 90.06 88 LEU A O 1
ATOM 666 N N . THR A 1 89 ? 13.641 2.783 -0.756 1 94.31 89 THR A N 1
ATOM 667 C CA . THR A 1 89 ? 12.461 3.521 -1.196 1 94.31 89 THR A CA 1
ATOM 668 C C . THR A 1 89 ? 12.016 4.516 -0.129 1 94.31 89 THR A C 1
ATOM 670 O O . THR A 1 89 ? 11.734 5.676 -0.435 1 94.31 89 THR A O 1
ATOM 673 N N . LYS A 1 90 ? 11.992 4.082 1.122 1 96 90 LYS A N 1
ATOM 674 C CA . LYS A 1 90 ? 11.617 4.973 2.219 1 96 90 LYS A CA 1
ATOM 675 C C . LYS A 1 90 ? 12.602 6.129 2.35 1 96 90 LYS A C 1
ATOM 677 O O . LYS A 1 90 ? 12.195 7.281 2.52 1 96 90 LYS A O 1
ATOM 682 N N . VAL A 1 91 ? 13.875 5.855 2.266 1 93.88 91 VAL A N 1
ATOM 683 C CA . VAL A 1 91 ? 14.914 6.875 2.4 1 93.88 91 VAL A CA 1
ATOM 684 C C . VAL A 1 91 ? 14.781 7.891 1.271 1 93.88 91 VAL A C 1
ATOM 686 O O . VAL A 1 91 ? 14.844 9.102 1.507 1 93.88 91 VAL A O 1
ATOM 689 N N . MET A 1 92 ? 14.555 7.352 0.086 1 92.06 92 MET A N 1
ATOM 690 C CA . MET A 1 92 ? 14.406 8.242 -1.064 1 92.06 92 MET A CA 1
ATOM 691 C C . MET A 1 92 ? 13.172 9.117 -0.917 1 92.06 92 MET A C 1
ATOM 693 O O . MET A 1 92 ? 13.203 10.297 -1.27 1 92.06 92 MET A O 1
ATOM 697 N N . ALA A 1 93 ? 12.109 8.508 -0.48 1 96.38 93 ALA A N 1
ATOM 698 C CA . ALA A 1 93 ? 10.898 9.289 -0.254 1 96.38 93 ALA A CA 1
ATOM 699 C C . ALA A 1 93 ? 11.156 10.445 0.711 1 96.38 93 ALA A C 1
ATOM 701 O O . ALA A 1 93 ? 10.664 11.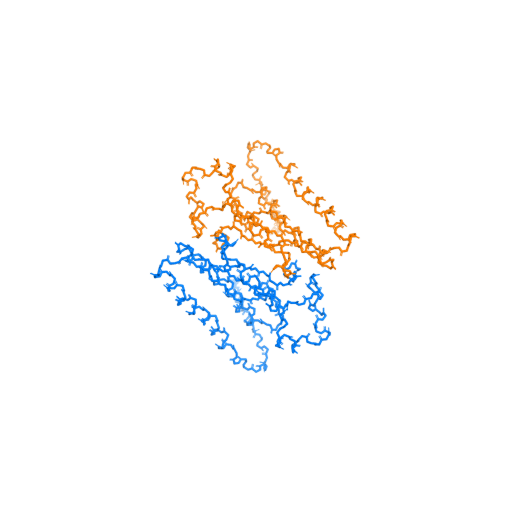555 0.508 1 96.38 93 ALA A O 1
ATOM 702 N N . LEU A 1 94 ? 11.93 10.188 1.752 1 95.25 94 LEU A N 1
ATOM 703 C CA . LEU A 1 94 ? 12.281 11.195 2.744 1 95.25 94 LEU A CA 1
ATOM 704 C C . LEU A 1 94 ? 13.133 12.305 2.121 1 95.25 94 LEU A C 1
ATOM 706 O O . LEU A 1 94 ? 12.875 13.484 2.34 1 95.25 94 LEU A O 1
ATOM 710 N N . GLU A 1 95 ? 14.078 11.969 1.305 1 92.75 95 GLU A N 1
ATOM 711 C CA . GLU A 1 95 ? 15.047 12.914 0.762 1 92.75 95 GLU A CA 1
ATOM 712 C C . GLU A 1 95 ? 14.469 13.703 -0.408 1 92.75 95 GLU A C 1
ATOM 714 O O . GLU A 1 95 ? 14.789 14.875 -0.598 1 92.75 95 GLU A O 1
ATOM 719 N N . LEU A 1 96 ? 13.609 13.094 -1.157 1 94.12 96 LEU A N 1
ATOM 720 C CA . LEU A 1 96 ? 13.148 13.703 -2.398 1 94.12 96 LEU A CA 1
ATOM 721 C C . LEU A 1 96 ? 11.789 14.375 -2.199 1 94.12 96 LEU A C 1
ATOM 723 O O . LEU A 1 96 ? 11.375 15.203 -3.02 1 94.12 96 LEU A O 1
ATOM 727 N N . GLY A 1 97 ? 11.133 14.016 -1.138 1 95.69 97 GLY A N 1
ATOM 728 C CA . GLY A 1 97 ? 9.844 14.609 -0.83 1 95.69 97 GLY A CA 1
ATOM 729 C C . GLY A 1 97 ? 9.852 16.125 -0.906 1 95.69 97 GLY A C 1
ATOM 730 O O . GLY A 1 97 ? 9.016 16.719 -1.591 1 95.69 97 GLY A O 1
ATOM 731 N N . PRO A 1 98 ? 10.789 16.812 -0.28 1 95.12 98 PRO A N 1
ATOM 732 C CA . PRO A 1 98 ? 10.859 18.266 -0.301 1 95.12 98 PRO A CA 1
ATOM 733 C C . PRO A 1 98 ? 11 18.828 -1.713 1 95.12 98 PRO A C 1
ATOM 735 O O . PRO A 1 98 ? 10.711 20.016 -1.942 1 95.12 98 PRO A O 1
ATOM 738 N N . HIS A 1 99 ? 11.383 18 -2.639 1 93.69 99 HIS A N 1
ATOM 739 C CA . HIS A 1 99 ? 11.5 18.406 -4.031 1 93.69 99 HIS A CA 1
ATOM 740 C C . HIS A 1 99 ? 10.281 18 -4.836 1 93.69 99 HIS A C 1
ATOM 742 O O . HIS A 1 99 ? 10.297 18.031 -6.07 1 93.69 99 HIS A O 1
ATOM 748 N N . LYS A 1 100 ? 9.25 17.438 -4.145 1 95.19 100 LYS A N 1
ATOM 749 C CA . LYS A 1 100 ? 7.973 17.062 -4.742 1 95.19 100 LYS A CA 1
ATOM 750 C C . LYS A 1 100 ? 8.125 15.836 -5.637 1 95.19 100 LYS A C 1
ATOM 752 O O . LYS A 1 100 ? 7.465 15.742 -6.676 1 95.19 100 LYS A O 1
ATOM 757 N N . ILE A 1 101 ? 9.039 15.023 -5.281 1 94.12 101 ILE A N 1
ATOM 758 C CA . ILE A 1 101 ? 9.211 13.75 -5.973 1 94.12 101 ILE A CA 1
ATOM 759 C C . ILE A 1 101 ? 8.773 12.602 -5.062 1 94.12 101 ILE A C 1
ATOM 761 O O . ILE A 1 101 ? 9.266 12.477 -3.939 1 94.12 101 ILE A O 1
ATOM 765 N N . ARG A 1 102 ? 7.848 11.844 -5.531 1 97.12 102 ARG A N 1
ATOM 766 C CA . ARG A 1 102 ? 7.367 10.672 -4.805 1 97.12 102 ARG A CA 1
ATOM 767 C C . ARG A 1 102 ? 8.148 9.422 -5.199 1 97.12 102 ARG A C 1
ATOM 769 O O . ARG A 1 102 ? 8.57 9.281 -6.348 1 97.12 102 ARG A O 1
ATOM 776 N N . VAL A 1 103 ? 8.391 8.531 -4.227 1 95.81 103 VAL A N 1
ATOM 777 C CA . VAL A 1 103 ? 9.078 7.273 -4.48 1 95.81 103 VAL A CA 1
ATOM 778 C C . VAL A 1 103 ? 8.328 6.133 -3.789 1 95.81 103 VAL A C 1
ATOM 780 O O . VAL A 1 103 ? 8.094 6.18 -2.578 1 95.81 103 VAL A O 1
ATOM 783 N N . ASN A 1 104 ? 7.895 5.16 -4.574 1 97.62 104 ASN A N 1
ATOM 784 C CA . ASN A 1 104 ? 7.211 3.982 -4.047 1 97.62 104 ASN A CA 1
ATOM 785 C C . ASN A 1 104 ? 7.746 2.697 -4.672 1 97.62 104 ASN A C 1
ATOM 787 O O . ASN A 1 104 ? 8.508 2.742 -5.637 1 97.62 104 ASN A O 1
ATOM 791 N N . THR A 1 105 ? 7.383 1.631 -4.043 1 96.75 105 THR A N 1
ATOM 792 C CA . THR A 1 105 ? 7.742 0.325 -4.586 1 96.75 105 THR A CA 1
ATOM 793 C C . THR A 1 105 ? 6.496 -0.521 -4.828 1 96.75 105 THR A C 1
ATOM 795 O O . THR A 1 105 ? 5.512 -0.409 -4.094 1 96.75 105 THR A O 1
ATOM 798 N N . VAL A 1 106 ? 6.516 -1.296 -5.93 1 97.69 106 VAL A N 1
ATOM 799 C CA . VAL A 1 106 ? 5.543 -2.365 -6.141 1 97.69 106 VAL A CA 1
ATOM 800 C C . VAL A 1 106 ? 6.148 -3.701 -5.719 1 97.69 106 VAL A C 1
ATOM 802 O O . VAL A 1 106 ? 7.328 -3.965 -5.973 1 97.69 106 VAL A O 1
ATOM 805 N N . ASN A 1 107 ? 5.379 -4.527 -5.027 1 97.88 107 ASN A N 1
ATOM 806 C CA . ASN A 1 107 ? 5.855 -5.785 -4.461 1 97.88 107 ASN A CA 1
ATOM 807 C C . ASN A 1 107 ? 5.031 -6.973 -4.957 1 97.88 107 ASN A C 1
ATOM 809 O O . ASN A 1 107 ? 4.113 -7.426 -4.27 1 97.88 107 ASN A O 1
ATOM 813 N N . PRO A 1 108 ? 5.406 -7.551 -6.066 1 97.69 108 PRO A N 1
ATOM 814 C CA . PRO A 1 108 ? 4.617 -8.641 -6.645 1 97.69 108 PRO A CA 1
ATOM 815 C C . PRO A 1 108 ? 4.938 -9.992 -6.023 1 97.69 108 PRO A C 1
ATOM 817 O O . PRO A 1 108 ? 6.012 -10.18 -5.445 1 97.69 108 PRO A O 1
ATOM 820 N N . THR A 1 109 ? 3.949 -10.891 -6.137 1 97.12 109 THR A N 1
ATOM 821 C CA . THR A 1 109 ? 4.172 -12.328 -5.98 1 97.12 109 THR A CA 1
ATOM 822 C C . THR A 1 109 ? 4.75 -12.93 -7.258 1 97.12 109 THR A C 1
ATOM 824 O O . THR A 1 109 ? 5.473 -12.25 -7.996 1 97.12 109 THR A O 1
ATOM 827 N N . VAL A 1 110 ? 4.637 -14.195 -7.438 1 94.75 110 VAL A N 1
ATOM 828 C CA . VAL A 1 110 ? 5.051 -14.805 -8.695 1 94.75 110 VAL A CA 1
ATOM 829 C C . VAL A 1 110 ? 4.285 -14.172 -9.852 1 94.75 110 VAL A C 1
ATOM 831 O O . VAL A 1 110 ? 3.053 -14.102 -9.828 1 94.75 110 VAL A O 1
ATOM 834 N N . VAL A 1 111 ? 4.992 -13.617 -10.734 1 96 111 VAL A N 1
ATOM 835 C CA . VAL A 1 111 ? 4.402 -13.039 -11.938 1 96 111 VAL A CA 1
ATOM 836 C C . VAL A 1 111 ? 4.574 -14.008 -13.109 1 96 111 VAL A C 1
ATOM 838 O O . VAL A 1 111 ? 5.656 -14.555 -13.32 1 96 111 VAL A O 1
ATOM 841 N N . MET A 1 112 ? 3.551 -14.203 -13.875 1 95.31 112 MET A N 1
ATOM 842 C CA . MET A 1 112 ? 3.562 -15.188 -14.953 1 95.31 112 MET A CA 1
ATOM 843 C C . MET A 1 112 ? 4.223 -14.609 -16.203 1 95.31 112 MET A C 1
ATOM 845 O O . MET A 1 112 ? 3.566 -14.438 -17.234 1 95.31 112 MET A O 1
ATOM 849 N N . THR A 1 113 ? 5.488 -14.336 -16.062 1 92.25 113 THR A N 1
ATOM 850 C CA . THR A 1 113 ? 6.383 -14.094 -17.188 1 92.25 113 THR A CA 1
ATOM 851 C C . THR A 1 113 ? 6.93 -15.398 -17.75 1 92.25 113 THR A C 1
ATOM 853 O O . THR A 1 113 ? 6.688 -16.469 -17.188 1 92.25 113 THR A O 1
ATOM 856 N N . PRO A 1 114 ? 7.578 -15.359 -18.922 1 90.94 114 PRO A N 1
ATOM 857 C CA . PRO A 1 114 ? 8.188 -16.609 -19.391 1 90.94 114 PRO A CA 1
ATOM 858 C C . PRO A 1 114 ? 9.016 -17.297 -18.312 1 90.94 114 PRO A C 1
ATOM 860 O O . PRO A 1 114 ? 8.953 -18.531 -18.172 1 90.94 114 PRO A O 1
ATOM 863 N N . MET A 1 115 ? 9.758 -16.531 -17.453 1 87 115 MET A N 1
ATOM 864 C CA . MET A 1 115 ? 10.531 -17.078 -16.359 1 87 115 MET A CA 1
ATOM 865 C C . MET A 1 115 ? 9.617 -17.672 -15.281 1 87 115 MET A C 1
ATOM 867 O O . MET A 1 115 ? 9.898 -18.75 -14.75 1 87 115 MET A O 1
ATOM 871 N N . GLY A 1 116 ? 8.555 -16.953 -14.969 1 89.94 116 GLY A N 1
ATOM 872 C CA . GLY A 1 116 ? 7.586 -17.453 -14.008 1 89.94 116 GLY A CA 1
ATOM 873 C C . GLY A 1 116 ? 6.934 -18.75 -14.43 1 89.94 116 GLY A C 1
ATOM 874 O O . GLY A 1 116 ? 6.84 -19.688 -13.641 1 89.94 116 GLY A O 1
ATOM 875 N N . LYS A 1 117 ? 6.582 -18.781 -15.664 1 92 117 LYS A N 1
ATOM 876 C CA . LYS A 1 117 ? 5.953 -20 -16.203 1 92 117 LYS A CA 1
ATOM 877 C C . LYS A 1 117 ? 6.91 -21.188 -16.141 1 92 117 LYS A C 1
ATOM 879 O O . LYS A 1 117 ? 6.508 -22.297 -15.797 1 92 117 LYS A O 1
ATOM 884 N N . ALA A 1 118 ? 8.141 -21 -16.453 1 90.5 118 ALA A N 1
ATOM 885 C CA . ALA A 1 118 ? 9.141 -22.062 -16.438 1 90.5 118 ALA A CA 1
ATOM 886 C C . ALA A 1 118 ? 9.352 -22.609 -15.023 1 90.5 118 ALA A C 1
ATOM 888 O O . ALA A 1 118 ? 9.516 -23.812 -14.828 1 90.5 118 ALA A O 1
ATOM 889 N N . ASN A 1 119 ? 9.273 -21.688 -14.023 1 88.19 119 ASN A N 1
ATOM 890 C CA . ASN A 1 119 ? 9.609 -22.062 -12.656 1 88.19 119 ASN A CA 1
ATOM 891 C C . ASN A 1 119 ? 8.391 -22.578 -11.898 1 88.19 119 ASN A C 1
ATOM 893 O O . ASN A 1 119 ? 8.523 -23.281 -10.898 1 88.19 119 ASN A O 1
ATOM 897 N N . TRP A 1 120 ? 7.207 -22.234 -12.375 1 91.62 120 TRP A N 1
ATOM 898 C CA . TRP A 1 120 ? 6.023 -22.516 -11.57 1 91.62 120 TRP A CA 1
ATOM 899 C C . TRP A 1 120 ? 4.996 -23.312 -12.375 1 91.62 120 TRP A C 1
ATOM 901 O O . TRP A 1 120 ? 3.797 -23.234 -12.102 1 91.62 120 TRP A O 1
ATOM 911 N N . SER A 1 121 ? 5.504 -24 -13.391 1 89.62 121 SER A N 1
ATOM 912 C CA . SER A 1 121 ? 4.629 -24.812 -14.234 1 89.62 121 SER A CA 1
ATOM 913 C C . SER A 1 121 ? 4.301 -26.141 -13.57 1 89.62 121 SER A C 1
ATOM 915 O O . SER A 1 121 ? 3.309 -26.797 -13.914 1 89.62 121 SER A O 1
ATOM 917 N N . ASP A 1 122 ? 5.199 -26.594 -12.633 1 92.25 122 ASP A N 1
ATOM 918 C CA . ASP A 1 122 ? 4.918 -27.812 -11.875 1 92.25 122 ASP A CA 1
ATOM 919 C C . ASP A 1 122 ? 3.719 -27.625 -10.953 1 92.25 122 ASP A C 1
ATOM 921 O O . ASP A 1 122 ? 3.762 -26.797 -10.039 1 92.25 122 ASP A O 1
ATOM 925 N N . PRO A 1 123 ? 2.676 -28.453 -11.109 1 92.69 123 PRO A N 1
ATOM 926 C CA . PRO A 1 123 ? 1.443 -28.25 -10.344 1 92.69 123 PRO A CA 1
ATOM 927 C C . PRO A 1 123 ? 1.64 -28.438 -8.844 1 92.69 123 PRO A C 1
ATOM 929 O O . PRO A 1 123 ? 1.002 -27.734 -8.047 1 92.69 123 PRO A O 1
ATOM 932 N N . LEU A 1 124 ? 2.467 -29.359 -8.445 1 91.62 124 LEU A N 1
ATOM 933 C CA . LEU A 1 124 ? 2.689 -29.594 -7.027 1 91.62 124 LEU A CA 1
ATOM 934 C C . LEU A 1 124 ? 3.406 -28.406 -6.387 1 91.62 124 LEU A C 1
ATOM 936 O O . LEU A 1 124 ? 3.043 -27.969 -5.293 1 91.62 124 LEU A O 1
ATOM 940 N N . LYS A 1 125 ? 4.402 -27.891 -7.062 1 89.44 125 LYS A N 1
ATOM 941 C CA . LYS A 1 125 ? 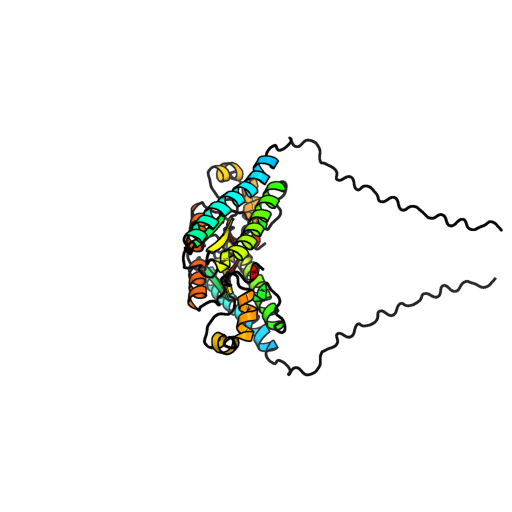5.121 -26.719 -6.586 1 89.44 125 LYS A CA 1
ATOM 942 C C . LYS A 1 125 ? 4.211 -25.484 -6.574 1 89.44 125 LYS A C 1
ATOM 944 O O . LYS A 1 125 ? 4.207 -24.719 -5.605 1 89.44 125 LYS A O 1
ATOM 949 N N . ALA A 1 126 ? 3.449 -25.359 -7.602 1 93.5 126 ALA A N 1
ATOM 950 C CA . ALA A 1 126 ? 2.555 -24.219 -7.73 1 93.5 126 ALA A CA 1
ATOM 951 C C . ALA A 1 126 ? 1.467 -24.25 -6.66 1 93.5 126 ALA A C 1
ATOM 953 O O . ALA A 1 126 ? 1.103 -23.203 -6.105 1 93.5 126 ALA A O 1
ATOM 954 N N . LYS A 1 127 ? 0.973 -25.422 -6.363 1 94.62 127 LYS A N 1
ATOM 955 C CA . LYS A 1 127 ? -0.123 -25.562 -5.41 1 94.62 127 LYS A CA 1
ATOM 956 C C . LYS A 1 127 ? 0.291 -25.078 -4.023 1 94.62 127 LYS A C 1
ATOM 958 O O . LYS A 1 127 ? -0.488 -24.422 -3.33 1 94.62 127 LYS A O 1
ATOM 963 N N . ALA A 1 128 ? 1.448 -25.438 -3.602 1 91.56 128 ALA A N 1
ATOM 964 C CA . ALA A 1 128 ? 1.938 -25.031 -2.285 1 91.56 128 ALA A CA 1
ATOM 965 C C . ALA A 1 128 ? 1.937 -23.5 -2.145 1 91.56 128 ALA A C 1
ATOM 967 O O . ALA A 1 128 ? 1.611 -22.969 -1.079 1 91.56 128 ALA A O 1
ATOM 968 N N . MET A 1 129 ? 2.32 -22.844 -3.203 1 91.38 129 MET A N 1
ATOM 969 C CA . MET A 1 129 ? 2.34 -21.375 -3.197 1 91.38 129 MET A CA 1
ATOM 970 C C . MET A 1 129 ? 0.932 -20.812 -3.348 1 91.38 129 MET A C 1
ATOM 972 O O . MET A 1 129 ? 0.546 -19.891 -2.625 1 91.38 129 MET A O 1
ATOM 976 N N . LEU A 1 130 ? 0.171 -21.391 -4.25 1 95.5 130 LEU A N 1
ATOM 977 C CA . LEU A 1 130 ? -1.178 -20.922 -4.535 1 95.5 130 LEU A CA 1
ATOM 978 C C . LEU A 1 130 ? -2.072 -21.047 -3.309 1 95.5 130 LEU A C 1
ATOM 980 O O . LEU A 1 130 ? -2.959 -20.219 -3.086 1 95.5 130 LEU A O 1
ATOM 984 N N . ASP A 1 131 ? -1.805 -22.031 -2.434 1 95.31 131 ASP A N 1
ATOM 985 C CA . ASP A 1 131 ? -2.584 -22.25 -1.219 1 95.31 131 ASP A CA 1
ATOM 986 C C . ASP A 1 131 ? -2.385 -21.094 -0.225 1 95.31 131 ASP A C 1
ATOM 988 O O . ASP A 1 131 ? -3.193 -20.922 0.686 1 95.31 131 ASP A O 1
ATOM 992 N N . ARG A 1 132 ? -1.378 -20.344 -0.458 1 94.5 132 ARG A N 1
ATOM 993 C CA . ARG A 1 132 ? -1.069 -19.25 0.453 1 94.5 132 ARG A CA 1
ATOM 994 C C . ARG A 1 132 ? -1.553 -17.922 -0.111 1 94.5 132 ARG A C 1
ATOM 996 O O . ARG A 1 132 ? -1.415 -16.875 0.536 1 94.5 132 ARG A O 1
ATOM 1003 N N . ILE A 1 133 ? -2.064 -17.938 -1.298 1 97.31 133 ILE A N 1
ATOM 1004 C CA . ILE A 1 133 ? -2.557 -16.734 -1.955 1 97.31 133 ILE A CA 1
ATOM 1005 C C . ILE A 1 133 ? -4.082 -16.703 -1.912 1 97.31 133 ILE A C 1
ATOM 1007 O O . ILE A 1 133 ? -4.742 -17.422 -2.672 1 97.31 133 ILE A O 1
ATOM 1011 N N . PRO A 1 134 ? -4.672 -15.883 -1.11 1 97.44 134 PRO A N 1
ATOM 1012 C CA . PRO A 1 134 ? -6.125 -15.852 -0.934 1 97.44 134 PRO A CA 1
ATOM 1013 C C . PRO A 1 134 ? -6.879 -15.758 -2.26 1 97.44 134 PRO A C 1
ATOM 1015 O O . PRO A 1 134 ? -7.922 -16.391 -2.426 1 97.44 134 PRO A O 1
ATOM 1018 N N . LEU A 1 135 ? -6.367 -15.047 -3.25 1 97.44 135 LEU A N 1
ATOM 1019 C CA . LEU A 1 135 ? -7.066 -14.898 -4.523 1 97.44 135 LEU A CA 1
ATOM 1020 C C . LEU A 1 135 ? -6.875 -16.141 -5.387 1 97.44 135 LEU A C 1
ATOM 1022 O O . LEU A 1 135 ? -7.523 -16.281 -6.43 1 97.44 135 LEU A O 1
ATOM 1026 N N . GLY A 1 136 ? -5.918 -17 -5.078 1 96.56 136 GLY A N 1
ATOM 1027 C CA . GLY A 1 136 ? -5.801 -18.328 -5.672 1 96.56 136 GLY A CA 1
ATOM 1028 C C . GLY A 1 136 ? -5.172 -18.312 -7.055 1 96.56 136 GLY A C 1
ATOM 1029 O O . GLY A 1 136 ? -5.34 -19.25 -7.832 1 96.56 136 GLY A O 1
ATOM 1030 N N . ARG A 1 137 ? -4.504 -17.234 -7.355 1 96.12 137 ARG A N 1
ATOM 1031 C CA . ARG A 1 137 ? -3.85 -17.172 -8.656 1 96.12 137 ARG A CA 1
ATOM 1032 C C . ARG A 1 137 ? -2.566 -16.344 -8.586 1 96.12 137 ARG A C 1
ATOM 1034 O O . ARG A 1 137 ? -2.396 -15.531 -7.684 1 96.12 137 ARG A O 1
ATOM 1041 N N . PHE A 1 138 ? -1.662 -16.562 -9.523 1 97 138 PHE A N 1
ATOM 1042 C CA . PHE A 1 138 ? -0.458 -15.75 -9.672 1 97 138 PHE A CA 1
ATOM 1043 C C . PHE A 1 138 ? -0.776 -14.422 -10.359 1 97 138 PHE A C 1
ATOM 1045 O O . PHE A 1 138 ? -1.86 -14.258 -10.922 1 97 138 PHE A O 1
ATOM 1052 N N . ALA A 1 139 ? 0.125 -13.531 -10.258 1 98 139 ALA A N 1
ATOM 1053 C CA . ALA A 1 139 ? -0.029 -12.242 -10.922 1 98 139 ALA A CA 1
ATOM 1054 C C . ALA A 1 139 ? 0.367 -12.328 -12.391 1 98 139 ALA A C 1
ATOM 1056 O O . ALA A 1 139 ? 1.211 -13.148 -12.766 1 98 139 ALA A O 1
ATOM 1057 N N . GLU A 1 140 ? -0.246 -11.5 -13.242 1 97.5 140 GLU A N 1
ATOM 1058 C CA . GLU A 1 140 ? 0.164 -11.242 -14.617 1 97.5 140 GLU A CA 1
ATOM 1059 C C . GLU A 1 140 ? 0.942 -9.93 -14.727 1 97.5 140 GLU A C 1
ATOM 1061 O O . GLU A 1 140 ? 0.855 -9.078 -13.844 1 97.5 140 GLU A O 1
ATOM 1066 N N . VAL A 1 141 ? 1.667 -9.805 -15.812 1 97 141 VAL A N 1
ATOM 1067 C CA . VAL A 1 141 ? 2.463 -8.609 -16.047 1 97 141 VAL A CA 1
ATOM 1068 C C . VAL A 1 141 ? 1.565 -7.371 -15.969 1 97 141 VAL A C 1
ATOM 1070 O O . VAL A 1 141 ? 1.938 -6.359 -15.367 1 97 141 VAL A O 1
ATOM 1073 N N . GLN A 1 142 ? 0.405 -7.512 -16.438 1 98.19 142 GLN A N 1
ATOM 1074 C CA . GLN A 1 142 ? -0.505 -6.375 -16.484 1 98.19 142 GLN A CA 1
ATOM 1075 C C . GLN A 1 142 ? -0.912 -5.93 -15.078 1 98.19 142 GLN A C 1
ATOM 1077 O O . GLN A 1 142 ? -1.113 -4.738 -14.836 1 98.19 142 GLN A O 1
ATOM 1082 N N . ASN A 1 143 ? -1.069 -6.844 -14.164 1 98.38 143 ASN A N 1
ATOM 1083 C CA . ASN A 1 143 ? -1.381 -6.469 -12.789 1 98.38 143 ASN A CA 1
ATOM 1084 C C . ASN A 1 143 ? -0.316 -5.547 -12.203 1 98.38 143 ASN A C 1
ATOM 1086 O O . ASN A 1 143 ? -0.641 -4.574 -11.523 1 98.38 143 ASN A O 1
ATOM 1090 N N . VAL A 1 144 ? 0.883 -5.855 -12.523 1 97.62 144 VAL A N 1
ATOM 1091 C CA . VAL A 1 144 ? 2.004 -5.078 -12.008 1 97.62 144 VAL A CA 1
ATOM 1092 C C . VAL A 1 144 ? 2.049 -3.715 -12.688 1 97.62 144 VAL A C 1
ATOM 1094 O O . VAL A 1 144 ? 2.193 -2.686 -12.031 1 97.62 144 VAL A O 1
ATOM 1097 N N . VAL A 1 145 ? 1.879 -3.717 -13.984 1 97.94 145 VAL A N 1
ATOM 1098 C CA . VAL A 1 145 ? 1.928 -2.486 -14.773 1 97.94 145 VAL A CA 1
ATOM 1099 C C . VAL A 1 145 ? 0.826 -1.535 -14.312 1 97.94 145 VAL A C 1
ATOM 1101 O O . VAL A 1 145 ? 1.054 -0.331 -14.172 1 97.94 145 VAL A O 1
ATOM 1104 N N . ASP A 1 146 ? -0.294 -2.016 -14 1 98.44 146 ASP A N 1
ATOM 1105 C CA . ASP A 1 146 ? -1.418 -1.191 -13.57 1 98.44 146 ASP A CA 1
ATOM 1106 C C . ASP A 1 146 ? -1.099 -0.47 -12.258 1 98.44 146 ASP A C 1
ATOM 1108 O O . ASP A 1 146 ? -1.396 0.717 -12.109 1 98.44 146 ASP A O 1
ATOM 1112 N N . VAL A 1 147 ? -0.536 -1.163 -11.344 1 98.5 147 VAL A N 1
ATOM 1113 C CA . VAL A 1 147 ? -0.197 -0.561 -10.062 1 98.5 147 VAL A CA 1
ATOM 1114 C C . VAL A 1 147 ? 0.922 0.462 -10.25 1 98.5 147 VAL A C 1
ATOM 1116 O O . VAL A 1 147 ? 0.9 1.534 -9.641 1 98.5 147 VAL A O 1
ATOM 1119 N N . ILE A 1 148 ? 1.861 0.135 -11.125 1 97.38 148 ILE A N 1
ATOM 1120 C CA . ILE A 1 148 ? 2.943 1.07 -11.414 1 97.38 148 ILE A CA 1
ATOM 1121 C C . ILE A 1 148 ? 2.371 2.354 -12.008 1 97.38 148 ILE A C 1
ATOM 1123 O O . ILE A 1 148 ? 2.74 3.457 -11.594 1 97.38 148 ILE A O 1
ATOM 1127 N N . LEU A 1 149 ? 1.48 2.217 -12.93 1 98.06 149 LEU A N 1
ATOM 1128 C CA . LEU A 1 149 ? 0.88 3.383 -13.57 1 98.06 149 LEU A CA 1
ATOM 1129 C C . LEU A 1 149 ? 0.111 4.223 -12.555 1 98.06 149 LEU A C 1
ATOM 1131 O O . LEU A 1 149 ? 0.177 5.453 -12.586 1 98.06 149 LEU A O 1
ATOM 1135 N N . PHE A 1 150 ? -0.586 3.584 -11.68 1 98.56 150 PHE A N 1
ATOM 1136 C CA . PHE A 1 150 ? -1.278 4.297 -10.609 1 98.56 150 PHE A CA 1
ATOM 1137 C C . PHE A 1 150 ? -0.292 5.086 -9.758 1 98.56 150 PHE A C 1
ATOM 1139 O O . PHE A 1 150 ? -0.496 6.273 -9.508 1 98.56 150 PHE A O 1
ATOM 1146 N N . LEU A 1 151 ? 0.838 4.445 -9.391 1 97.81 151 LEU A N 1
ATOM 1147 C CA . LEU A 1 151 ? 1.813 5.062 -8.5 1 97.81 151 LEU A CA 1
ATOM 1148 C C . LEU A 1 151 ? 2.566 6.184 -9.203 1 97.81 151 LEU A C 1
ATOM 1150 O O . LEU A 1 151 ? 3.082 7.094 -8.555 1 97.81 151 LEU A O 1
ATOM 1154 N N . LEU A 1 152 ? 2.578 6.152 -10.508 1 96.75 152 LEU A N 1
ATOM 1155 C CA . LEU A 1 152 ? 3.234 7.207 -11.273 1 96.75 152 LEU A CA 1
ATOM 1156 C C . LEU A 1 152 ? 2.273 8.359 -11.547 1 96.75 152 LEU A C 1
ATOM 1158 O O . LEU A 1 152 ? 2.703 9.461 -11.891 1 96.75 152 LEU A O 1
ATOM 1162 N N . SER A 1 153 ? 1.003 8.141 -11.406 1 97.19 153 SER A N 1
ATOM 1163 C CA . SER A 1 153 ? -0.006 9.125 -11.773 1 97.19 153 SER A CA 1
ATOM 1164 C C . SER A 1 153 ? -0.239 10.125 -10.641 1 97.19 153 SER A C 1
ATOM 1166 O O . SER A 1 153 ? 0.193 9.906 -9.508 1 97.19 153 SER A O 1
ATOM 1168 N N . ASP A 1 154 ? -1.004 11.156 -10.914 1 96.44 154 ASP A N 1
ATOM 1169 C CA . ASP A 1 154 ? -1.346 12.18 -9.93 1 96.44 154 ASP A CA 1
ATOM 1170 C C . ASP A 1 154 ? -2.416 11.672 -8.969 1 96.44 154 ASP A C 1
ATOM 1172 O O . ASP A 1 154 ? -2.664 12.289 -7.926 1 96.44 154 ASP A O 1
ATOM 1176 N N . GLN A 1 155 ? -2.973 10.516 -9.289 1 97.25 155 GLN A N 1
ATOM 1177 C CA . GLN A 1 155 ? -3.988 9.938 -8.414 1 97.25 155 GLN A CA 1
ATOM 1178 C C . GLN A 1 155 ? -3.369 9.438 -7.113 1 97.25 155 GLN A C 1
ATOM 1180 O O . GLN A 1 155 ? -4.078 9.203 -6.133 1 97.25 155 GLN A O 1
ATOM 1185 N N . SER A 1 156 ? -2.047 9.312 -7.102 1 98.31 156 SER A N 1
ATOM 1186 C CA . SER A 1 156 ? -1.338 8.883 -5.898 1 98.31 156 SER A CA 1
ATOM 1187 C C . SER A 1 156 ? -0.435 9.992 -5.367 1 98.31 156 SER A C 1
ATOM 1189 O O . SER A 1 156 ? 0.648 9.719 -4.844 1 98.31 156 SER A O 1
ATOM 1191 N N . SER A 1 157 ? -0.833 11.234 -5.461 1 98.06 157 SER A N 1
ATOM 1192 C CA . SER A 1 157 ? 0.01 12.398 -5.219 1 98.06 157 SER A CA 1
ATOM 1193 C C . SER A 1 157 ? 0.379 12.516 -3.744 1 98.06 157 SER A C 1
ATOM 1195 O O . SER A 1 157 ? 1.283 13.273 -3.385 1 98.06 157 SER A O 1
ATOM 1197 N N . MET A 1 158 ? -0.274 11.781 -2.857 1 98.44 158 MET A N 1
ATOM 1198 C CA . MET A 1 158 ? 0.052 11.836 -1.435 1 98.44 158 MET A CA 1
ATOM 1199 C C . MET A 1 158 ? 0.588 10.492 -0.948 1 98.44 158 MET A C 1
ATOM 1201 O O . MET A 1 158 ? 0.61 10.227 0.256 1 98.44 158 MET A O 1
ATOM 1205 N N . THR A 1 159 ? 0.947 9.609 -1.848 1 98.62 159 THR A N 1
ATOM 1206 C CA . THR A 1 159 ? 1.534 8.32 -1.508 1 98.62 159 THR A CA 1
ATOM 1207 C C . THR A 1 159 ? 3.014 8.281 -1.883 1 98.62 159 THR A C 1
ATOM 1209 O O 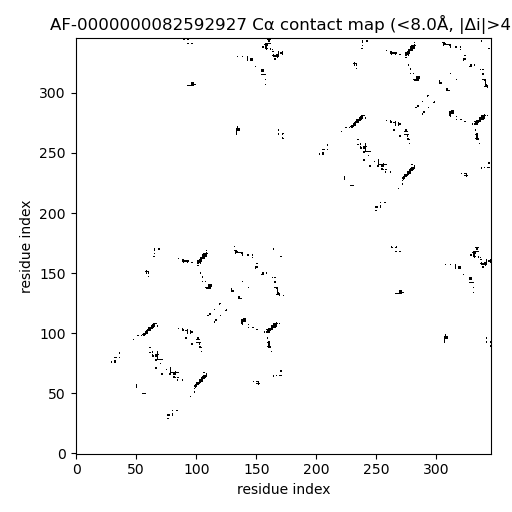. THR A 1 159 ? 3.363 8.375 -3.061 1 98.62 159 THR A O 1
ATOM 1212 N N . THR A 1 160 ? 3.869 8.234 -0.879 1 98.5 160 THR A N 1
ATOM 1213 C CA . THR A 1 160 ? 5.309 8.117 -1.081 1 98.5 160 THR A CA 1
ATOM 1214 C C . THR A 1 160 ? 5.953 7.34 0.065 1 98.5 160 THR A C 1
ATOM 1216 O O . THR A 1 160 ? 5.426 7.316 1.18 1 98.5 160 THR A O 1
ATOM 1219 N N . GLY A 1 161 ? 6.996 6.605 -0.24 1 97.75 161 GLY A N 1
ATOM 1220 C CA . GLY A 1 161 ? 7.672 5.773 0.743 1 97.75 161 GLY A CA 1
ATOM 1221 C C . GLY A 1 161 ? 6.934 4.488 1.051 1 97.75 161 GLY A C 1
ATOM 1222 O O . GLY A 1 161 ? 7.145 3.879 2.104 1 97.75 161 GLY A O 1
ATOM 1223 N N . SER A 1 162 ? 6.047 4.051 0.168 1 97.81 162 SER A N 1
ATOM 1224 C CA . SER A 1 162 ? 5.16 2.924 0.443 1 97.81 162 SER A CA 1
ATOM 1225 C C . SER A 1 162 ? 5.52 1.714 -0.412 1 97.81 162 SER A C 1
ATOM 1227 O O . SER A 1 162 ? 6.055 1.862 -1.512 1 97.81 162 SER A O 1
ATOM 1229 N N . ALA A 1 163 ? 5.254 0.591 0.147 1 97.19 163 ALA A N 1
ATOM 1230 C CA . ALA A 1 163 ? 5.293 -0.667 -0.596 1 97.19 163 ALA A CA 1
ATOM 1231 C C . ALA A 1 163 ? 3.883 -1.175 -0.888 1 97.19 163 ALA A C 1
ATOM 1233 O O . ALA A 1 163 ? 3.096 -1.403 0.034 1 97.19 163 ALA A O 1
ATOM 1234 N N . VAL A 1 164 ? 3.559 -1.316 -2.162 1 97.81 164 VAL A N 1
ATOM 1235 C CA . VAL A 1 164 ? 2.221 -1.75 -2.549 1 97.81 164 VAL A CA 1
ATOM 1236 C C . VAL A 1 164 ? 2.277 -3.176 -3.092 1 97.81 164 VAL A C 1
ATOM 1238 O O . VAL A 1 164 ? 2.838 -3.42 -4.16 1 97.81 164 VAL A O 1
ATOM 1241 N N . PRO A 1 165 ? 1.69 -4.109 -2.445 1 98.44 165 PRO A N 1
ATOM 1242 C CA . PRO A 1 165 ? 1.736 -5.508 -2.883 1 98.44 165 PRO A CA 1
ATOM 1243 C C . PRO A 1 165 ? 0.835 -5.781 -4.086 1 98.44 165 PRO A C 1
ATOM 1245 O O . PRO A 1 165 ? -0.262 -5.223 -4.18 1 98.44 165 PRO A O 1
ATOM 1248 N N . VAL A 1 166 ? 1.308 -6.465 -4.996 1 98.5 166 VAL A N 1
ATOM 1249 C CA . VAL A 1 166 ? 0.565 -7.129 -6.062 1 98.5 166 VAL A CA 1
ATOM 1250 C C . VAL A 1 166 ? 0.7 -8.641 -5.926 1 98.5 166 VAL A C 1
ATOM 1252 O O . VAL A 1 166 ? 1.378 -9.289 -6.727 1 98.5 166 VAL A O 1
ATOM 1255 N N . ASP A 1 167 ? 0.026 -9.133 -4.809 1 98.31 167 ASP A N 1
ATOM 1256 C CA . ASP A 1 167 ? 0.431 -10.461 -4.367 1 98.31 167 ASP A CA 1
ATOM 1257 C C . ASP A 1 167 ? -0.784 -11.352 -4.121 1 98.31 167 ASP A C 1
ATOM 1259 O O . ASP A 1 167 ? -0.664 -12.43 -3.533 1 98.31 167 ASP A O 1
ATOM 1263 N N . GLY A 1 168 ? -1.974 -10.867 -4.438 1 98.25 168 GLY A N 1
ATOM 1264 C CA . GLY A 1 168 ? -3.191 -11.641 -4.254 1 98.25 168 GLY A CA 1
ATOM 1265 C C . GLY A 1 168 ? -3.484 -11.953 -2.799 1 98.25 168 GLY A C 1
ATOM 1266 O O . GLY A 1 168 ? -4.207 -12.906 -2.5 1 98.25 168 GLY A O 1
ATOM 1267 N N . GLY A 1 169 ? -2.818 -11.297 -1.93 1 98.19 169 GLY A N 1
ATOM 1268 C CA . GLY A 1 169 ? -3.057 -11.5 -0.509 1 98.19 169 GLY A CA 1
ATOM 1269 C C . GLY A 1 169 ? -2.025 -12.398 0.15 1 98.19 169 GLY A C 1
ATOM 1270 O O . GLY A 1 169 ? -2.17 -12.766 1.317 1 98.19 169 GLY A O 1
ATOM 1271 N N . PHE A 1 170 ? -0.965 -12.727 -0.496 1 97.69 170 PHE A N 1
ATOM 1272 C CA . PHE A 1 170 ? 0.071 -13.586 0.058 1 97.69 170 PHE A CA 1
ATOM 1273 C C . PHE A 1 170 ? 0.589 -13.031 1.379 1 97.69 170 PHE A C 1
ATOM 1275 O O . PHE A 1 170 ? 0.762 -13.781 2.346 1 97.69 170 PHE A O 1
ATOM 1282 N N . LEU A 1 171 ? 0.8 -11.719 1.496 1 96.38 171 LEU A N 1
ATOM 1283 C CA . LEU A 1 171 ? 1.401 -11.094 2.668 1 96.38 171 LEU A CA 1
ATOM 1284 C C . LEU A 1 171 ? 0.371 -10.914 3.777 1 96.38 171 LEU A C 1
ATOM 1286 O O . LEU A 1 171 ? 0.715 -10.516 4.891 1 96.38 171 LEU A O 1
ATOM 1290 N N . ALA A 1 172 ? -0.885 -11.164 3.469 1 93.69 172 ALA A N 1
ATOM 1291 C CA . ALA A 1 172 ? -1.923 -11.023 4.488 1 93.69 172 ALA A CA 1
ATOM 1292 C C . ALA A 1 172 ? -1.928 -12.227 5.43 1 93.69 172 ALA A C 1
ATOM 1294 O O . ALA A 1 172 ? -2.607 -12.211 6.457 1 93.69 172 ALA A O 1
ATOM 1295 N N . THR A 1 173 ? -1.244 -13.328 5.074 1 85.38 173 THR A N 1
ATOM 1296 C CA . THR A 1 173 ? -1.264 -14.578 5.836 1 85.38 173 THR A CA 1
ATOM 1297 C C . THR A 1 173 ? 0.014 -14.727 6.656 1 85.38 173 THR A C 1
ATOM 1299 O O . THR A 1 173 ? 1.067 -14.211 6.273 1 85.38 173 THR A O 1
ATOM 1302 N N . MET B 1 1 ? 27.859 -24.109 67.812 1 29.69 1 MET B N 1
ATOM 1303 C CA . MET B 1 1 ? 28 -23.406 66.562 1 29.69 1 MET B CA 1
ATOM 1304 C C . MET B 1 1 ? 26.656 -23.359 65.812 1 29.69 1 MET B C 1
ATOM 1306 O O . MET B 1 1 ? 26.031 -24.406 65.562 1 29.69 1 MET B O 1
ATOM 1310 N N . PRO B 1 2 ? 25.922 -22.266 65.812 1 34.5 2 PRO B N 1
ATOM 1311 C CA . PRO B 1 2 ? 24.484 -22.141 65.625 1 34.5 2 PRO B CA 1
ATOM 1312 C C . PRO B 1 2 ? 24.047 -22.391 64.188 1 34.5 2 PRO B C 1
ATOM 1314 O O . PRO B 1 2 ? 24.859 -22.281 63.281 1 34.5 2 PRO B O 1
ATOM 1317 N N . PRO B 1 3 ? 22.953 -23.141 64 1 33.62 3 PRO B N 1
ATOM 1318 C CA . PRO B 1 3 ? 22.391 -23.641 62.719 1 33.62 3 PRO B CA 1
ATOM 1319 C C . PRO B 1 3 ? 22.094 -22.516 61.75 1 33.62 3 PRO B C 1
ATOM 1321 O O . PRO B 1 3 ? 21.859 -21.375 62.156 1 33.62 3 PRO B O 1
ATOM 1324 N N . TRP B 1 4 ? 22.766 -22.453 60.531 1 30.39 4 TRP B N 1
ATOM 1325 C CA . TRP B 1 4 ? 22.734 -21.516 59.406 1 30.39 4 TRP B CA 1
ATOM 1326 C C . TRP B 1 4 ? 21.312 -21.375 58.844 1 30.39 4 TRP B C 1
ATOM 1328 O O . TRP B 1 4 ? 20.719 -22.359 58.438 1 30.39 4 TRP B O 1
ATOM 1338 N N . ARG B 1 5 ? 20.453 -20.625 59.531 1 26.39 5 ARG B N 1
ATOM 1339 C CA . ARG B 1 5 ? 19.062 -20.438 59.156 1 26.39 5 ARG B CA 1
ATOM 1340 C C . ARG B 1 5 ? 18.953 -19.844 57.75 1 26.39 5 ARG B C 1
ATOM 1342 O O . ARG B 1 5 ? 19.578 -18.812 57.438 1 26.39 5 ARG B O 1
ATOM 1349 N N . CYS B 1 6 ? 18.766 -20.672 56.688 1 25.61 6 CYS B N 1
ATOM 1350 C CA . CYS B 1 6 ? 18.531 -20.422 55.281 1 25.61 6 CYS B CA 1
ATOM 1351 C C . CYS B 1 6 ? 17.438 -19.375 55.094 1 25.61 6 CYS B C 1
ATOM 1353 O O . CYS B 1 6 ? 16.297 -19.578 55.5 1 25.61 6 CYS B O 1
ATOM 1355 N N . CYS B 1 7 ? 17.641 -18.078 55.406 1 25.73 7 CYS B N 1
ATOM 1356 C CA . CYS B 1 7 ? 16.625 -17.031 55.25 1 25.73 7 CYS B CA 1
ATOM 1357 C C . CYS B 1 7 ? 16.188 -16.938 53.781 1 25.73 7 CYS B C 1
ATOM 1359 O O . CYS B 1 7 ? 17 -16.75 52.875 1 25.73 7 CYS B O 1
ATOM 1361 N N . SER B 1 8 ? 15.219 -17.75 53.344 1 25.95 8 SER B N 1
ATOM 1362 C CA . SER B 1 8 ? 14.594 -17.75 52.031 1 25.95 8 SER B CA 1
ATOM 1363 C C . SER B 1 8 ? 14.008 -16.375 51.688 1 25.95 8 SER B C 1
ATOM 1365 O O . SER B 1 8 ? 13.125 -15.883 52.406 1 25.95 8 SER B O 1
ATOM 1367 N N . PRO B 1 9 ? 14.797 -15.359 51.25 1 26.38 9 PRO B N 1
ATOM 1368 C CA . PRO B 1 9 ? 14.164 -14.055 51.094 1 26.38 9 PRO B CA 1
ATOM 1369 C C . PRO B 1 9 ? 13.031 -14.07 50.062 1 26.38 9 PRO B C 1
ATOM 1371 O O . PRO B 1 9 ? 13.117 -14.773 49.031 1 26.38 9 PRO B O 1
ATOM 1374 N N . SER B 1 10 ? 11.773 -14.086 50.469 1 25.47 10 SER B N 1
ATOM 1375 C CA . SER B 1 10 ? 10.531 -13.938 49.719 1 25.47 10 SER B CA 1
ATOM 1376 C C . SER B 1 10 ? 10.57 -12.703 48.812 1 25.47 10 SER B C 1
ATOM 1378 O O . SER B 1 10 ? 10.766 -11.586 49.312 1 25.47 10 SER B O 1
ATOM 1380 N N . TRP B 1 11 ? 11.188 -12.766 47.594 1 25.62 11 TRP B N 1
ATOM 1381 C CA . TRP B 1 11 ? 11.234 -11.688 46.625 1 25.62 11 TRP B CA 1
ATOM 1382 C C . TRP B 1 11 ? 9.828 -11.164 46.312 1 25.62 11 TRP B C 1
ATOM 1384 O O . TRP B 1 11 ? 8.977 -11.914 45.844 1 25.62 11 TRP B O 1
ATOM 1394 N N . LYS B 1 12 ? 9.219 -10.289 47.156 1 26.59 12 LYS B N 1
ATOM 1395 C CA . LYS B 1 12 ? 7.945 -9.609 46.969 1 26.59 12 LYS B CA 1
ATOM 1396 C C . LYS B 1 12 ? 7.918 -8.867 45.625 1 26.59 12 LYS B C 1
ATOM 1398 O O . LYS B 1 12 ? 8.836 -8.102 45.312 1 26.59 12 LYS B O 1
ATOM 1403 N N . SER B 1 13 ? 7.297 -9.453 44.625 1 26.06 13 SER B N 1
ATOM 1404 C CA . SER B 1 13 ? 7.086 -8.922 43.281 1 26.06 13 SER B CA 1
ATOM 1405 C C . SER B 1 13 ? 6.492 -7.52 43.344 1 26.06 13 SER B C 1
ATOM 1407 O O . SER B 1 13 ? 5.512 -7.277 44.031 1 26.06 13 SER B O 1
ATOM 1409 N N . PRO B 1 14 ? 7.238 -6.406 43.25 1 27.69 14 PRO B N 1
ATOM 1410 C CA . PRO B 1 14 ? 6.676 -5.055 43.344 1 27.69 14 PRO B CA 1
ATOM 1411 C C . PRO B 1 14 ? 5.5 -4.84 42.406 1 27.69 14 PRO B C 1
ATOM 1413 O O . PRO B 1 14 ? 5.496 -5.367 41.281 1 27.69 14 PRO B O 1
ATOM 1416 N N . ARG B 1 15 ? 4.254 -4.75 42.906 1 26.64 15 ARG B N 1
ATOM 1417 C CA . ARG B 1 15 ? 3.016 -4.359 42.25 1 26.64 15 ARG B CA 1
ATOM 1418 C C . ARG B 1 15 ? 3.201 -3.068 41.469 1 26.64 15 ARG B C 1
ATOM 1420 O O . ARG B 1 15 ? 3.539 -2.027 42.031 1 26.64 15 ARG B O 1
ATOM 1427 N N . ARG B 1 16 ? 3.941 -3.15 40.312 1 25.69 16 ARG B N 1
ATOM 1428 C CA . ARG B 1 16 ? 4.07 -1.957 39.469 1 25.69 16 ARG B CA 1
ATOM 1429 C C . ARG B 1 16 ? 2.721 -1.271 39.281 1 25.69 16 ARG B C 1
ATOM 1431 O O . ARG B 1 16 ? 1.757 -1.897 38.844 1 25.69 16 ARG B O 1
ATOM 1438 N N . ARG B 1 17 ? 2.299 -0.419 40.156 1 23.16 17 ARG B N 1
ATOM 1439 C CA . ARG B 1 17 ? 1.16 0.492 40.094 1 23.16 17 ARG B CA 1
ATOM 1440 C C . ARG B 1 17 ? 1.065 1.169 38.75 1 23.16 17 ARG B C 1
ATOM 1442 O O . ARG B 1 17 ? 2.041 1.752 38.25 1 23.16 17 ARG B O 1
ATOM 1449 N N . VAL B 1 18 ? 0.435 0.494 37.781 1 27.31 18 VAL B N 1
ATOM 1450 C CA . VAL B 1 18 ? -0.043 1.158 36.594 1 27.31 18 VAL B CA 1
ATOM 1451 C C . VAL B 1 18 ? -0.665 2.506 36.938 1 27.31 18 VAL B C 1
ATOM 1453 O O . VAL B 1 18 ? -1.611 2.566 37.719 1 27.31 18 VAL B O 1
ATOM 1456 N N . THR B 1 19 ? 0.199 3.412 37.281 1 26.3 19 THR B N 1
ATOM 1457 C CA . THR B 1 19 ? -0.244 4.762 37.625 1 26.3 19 THR B CA 1
ATOM 1458 C C . THR B 1 19 ? -1.312 5.238 36.656 1 26.3 19 THR B C 1
ATOM 1460 O O . THR B 1 19 ? -1.082 5.27 35.438 1 26.3 19 THR B O 1
ATOM 1463 N N . ARG B 1 20 ? -2.561 4.93 36.938 1 26.56 20 ARG B N 1
ATOM 1464 C CA . ARG B 1 20 ? -3.738 5.551 36.344 1 26.56 20 ARG B CA 1
ATOM 1465 C C . ARG B 1 20 ? -3.625 7.07 36.344 1 26.56 20 ARG B C 1
ATOM 1467 O O . ARG B 1 20 ? -3.398 7.668 37.406 1 26.56 20 ARG B O 1
ATOM 1474 N N . VAL B 1 21 ? -2.994 7.668 35.438 1 30.86 21 VAL B N 1
ATOM 1475 C CA . VAL B 1 21 ? -3.096 9.125 35.469 1 30.86 21 VAL B CA 1
ATOM 1476 C C . VAL B 1 21 ? -4.543 9.531 35.75 1 30.86 21 VAL B C 1
ATOM 1478 O O . VAL B 1 21 ? -5.477 8.883 35.281 1 30.86 21 VAL B O 1
ATOM 1481 N N . PRO B 1 22 ? -4.848 10.25 36.781 1 30.31 22 PRO B N 1
ATOM 1482 C CA . PRO B 1 22 ? -6.168 10.625 37.281 1 30.31 22 PRO B CA 1
ATOM 1483 C C . PRO B 1 22 ? -7.156 10.969 36.188 1 30.31 22 PRO B C 1
ATOM 1485 O O . PRO B 1 22 ? -8.211 10.336 36.062 1 30.31 22 PRO B O 1
ATOM 1488 N N . GLY B 1 23 ? -7.457 12.367 36.031 1 30.69 23 GLY B N 1
ATOM 1489 C CA . GLY B 1 23 ? -8.734 13.047 35.875 1 30.69 23 GLY B CA 1
ATOM 1490 C C . GLY B 1 23 ? -9.273 12.953 34.438 1 30.69 23 GLY B C 1
ATOM 1491 O O . GLY B 1 23 ? -10.117 13.75 34.062 1 30.69 23 GLY B O 1
ATOM 1492 N N . GLU B 1 24 ? -8.562 12.398 33.531 1 33.28 24 GLU B N 1
ATOM 1493 C CA . GLU B 1 24 ? -9.188 12.711 32.25 1 33.28 24 GLU B CA 1
ATOM 1494 C C . GLU B 1 24 ? -10.641 12.258 32.219 1 33.28 24 GLU B C 1
ATOM 1496 O O . GLU B 1 24 ? -10.992 11.25 32.844 1 33.28 24 GLU B O 1
ATOM 1501 N N . PRO B 1 25 ? -11.609 13.172 32 1 36.62 25 PRO B N 1
ATOM 1502 C CA . PRO B 1 25 ? -13.016 12.773 31.984 1 36.62 25 PRO B CA 1
ATOM 1503 C C . PRO B 1 25 ? -13.227 11.406 31.328 1 36.62 25 PRO B C 1
ATOM 1505 O O . PRO B 1 25 ? -12.398 10.969 30.516 1 36.62 25 PRO B O 1
ATOM 1508 N N . PRO B 1 26 ? -13.961 10.523 32 1 36.34 26 PRO B N 1
ATOM 1509 C CA . PRO B 1 26 ? -14.32 9.219 31.438 1 36.34 26 PRO B CA 1
ATOM 1510 C C . PRO B 1 26 ? -14.609 9.281 29.953 1 36.34 26 PRO B C 1
ATOM 1512 O O . PRO B 1 26 ? -15.453 10.07 29.516 1 36.34 26 PRO B O 1
ATOM 1515 N N . CYS B 1 27 ? -13.602 9.438 29.156 1 32.31 27 CYS B N 1
ATOM 1516 C CA . CYS B 1 27 ? -13.898 9.508 27.719 1 32.31 27 CYS B CA 1
ATOM 1517 C C . CYS B 1 27 ? -15 8.523 27.344 1 32.31 27 CYS B C 1
ATOM 1519 O O . CYS B 1 27 ? -14.812 7.309 27.453 1 32.31 27 CYS B O 1
ATOM 1521 N N . GLY B 1 28 ? -16.156 8.703 27.656 1 35.81 28 GLY B N 1
ATOM 1522 C CA . GLY B 1 28 ? -17.375 8.109 27.141 1 35.81 28 GLY B CA 1
ATOM 1523 C C . GLY B 1 28 ? -17.203 7.559 25.734 1 35.81 28 GLY B C 1
ATOM 1524 O O . GLY B 1 28 ? -18.156 7.02 25.156 1 35.81 28 GLY B O 1
ATOM 1525 N N . GLN B 1 29 ? -16.281 7.957 24.969 1 36.16 29 GLN B N 1
ATOM 1526 C CA . GLN B 1 29 ? -15.992 7.57 23.578 1 36.16 29 GLN B CA 1
ATOM 1527 C C . GLN B 1 29 ? -15.422 6.156 23.516 1 36.16 29 GLN B C 1
ATOM 1529 O O . GLN B 1 29 ? -15.188 5.633 22.422 1 36.16 29 GLN B O 1
ATOM 1534 N N . GLU B 1 30 ? -15.117 5.578 24.469 1 40.66 30 GLU B N 1
ATOM 1535 C CA . GLU B 1 30 ? -14.648 4.191 24.469 1 40.66 30 GLU B CA 1
ATOM 1536 C C . GLU B 1 30 ? -15.711 3.258 23.891 1 40.66 30 GLU B C 1
ATOM 1538 O O . GLU B 1 30 ? -15.398 2.348 23.125 1 40.66 30 GLU B O 1
ATOM 1543 N N . GLY B 1 31 ? -16.891 3.379 24.406 1 41.84 31 GLY B N 1
ATOM 1544 C CA . GLY B 1 31 ? -18.016 2.59 23.906 1 41.84 31 GLY B CA 1
ATOM 1545 C C . GLY B 1 31 ? -18.297 2.832 22.438 1 41.84 31 GLY B C 1
ATOM 1546 O O . GLY B 1 31 ? -18.656 1.902 21.703 1 41.84 31 GLY B O 1
ATOM 1547 N N . ALA B 1 32 ? -18.344 4.031 22.047 1 43.06 32 ALA B N 1
ATOM 1548 C CA . ALA B 1 32 ? -18.531 4.398 20.656 1 43.06 32 ALA B CA 1
ATOM 1549 C C . ALA B 1 32 ? -17.406 3.834 19.781 1 43.06 32 ALA B C 1
ATOM 1551 O O . ALA B 1 32 ? -17.641 3.424 18.641 1 43.06 32 ALA B O 1
ATOM 1552 N N . ARG B 1 33 ? -16.156 3.752 20.297 1 44.94 33 ARG B N 1
ATOM 1553 C CA . ARG B 1 33 ? -14.945 3.381 19.594 1 44.94 33 ARG B CA 1
ATOM 1554 C C . ARG B 1 33 ? -14.906 1.883 19.312 1 44.94 33 ARG B C 1
ATOM 1556 O O . ARG B 1 33 ? -14.578 1.462 18.203 1 44.94 33 ARG B O 1
ATOM 1563 N N . LEU B 1 34 ? -15.172 1.026 20.422 1 48.19 34 LEU B N 1
ATOM 1564 C CA . LEU B 1 34 ? -15.367 -0.399 20.172 1 48.19 34 LEU B CA 1
ATOM 1565 C C . LEU B 1 34 ? -16.562 -0.634 19.266 1 48.19 34 LEU B C 1
ATOM 1567 O O . LEU B 1 34 ? -16.594 -1.595 18.484 1 48.19 34 LEU B O 1
ATOM 1571 N N . GLY B 1 35 ? -17.375 0.298 19.297 1 48.5 35 GLY B N 1
ATOM 1572 C CA . GLY B 1 35 ? -18.547 0.257 18.438 1 48.5 35 GLY B CA 1
ATOM 1573 C C . GLY B 1 35 ? -18.219 0.475 16.969 1 48.5 35 GLY B C 1
ATOM 1574 O O . GLY B 1 35 ? -18.797 -0.164 16.094 1 48.5 35 GLY B O 1
ATOM 1575 N N . THR B 1 36 ? -17.219 1.294 16.75 1 53.41 36 THR B N 1
ATOM 1576 C CA . THR B 1 36 ? -16.891 1.569 15.359 1 53.41 36 THR B CA 1
ATOM 1577 C C . THR B 1 36 ? -16.281 0.337 14.688 1 53.41 36 THR B C 1
ATOM 1579 O O . THR B 1 36 ? -16.625 0.011 13.555 1 53.41 36 THR B O 1
ATOM 1582 N N . SER B 1 37 ? -15.367 -0.322 15.453 1 58.41 37 SER B N 1
ATOM 1583 C CA . SER B 1 37 ? -14.812 -1.54 14.867 1 58.41 37 SER B CA 1
ATOM 1584 C C . SER B 1 37 ? -15.898 -2.596 14.664 1 58.41 37 SER B C 1
ATOM 1586 O O . SER B 1 37 ? -15.922 -3.273 13.633 1 58.41 37 SER B O 1
ATOM 1588 N N . ARG B 1 38 ? -16.75 -2.609 15.742 1 55.53 38 ARG B N 1
ATOM 1589 C CA . ARG B 1 38 ? -17.844 -3.559 15.633 1 55.53 38 ARG B CA 1
ATOM 1590 C C . ARG B 1 38 ? -18.797 -3.17 14.508 1 55.53 38 ARG B C 1
ATOM 1592 O O . ARG B 1 38 ? -19.266 -4.031 13.758 1 55.53 38 ARG B O 1
ATOM 1599 N N . LEU B 1 39 ? -18.969 -1.914 14.375 1 53.94 39 LEU B N 1
ATOM 1600 C CA . LEU B 1 39 ? -19.844 -1.424 13.312 1 53.94 39 LEU B CA 1
ATOM 1601 C C . LEU B 1 39 ? -19.234 -1.693 11.938 1 53.94 39 LEU B C 1
ATOM 1603 O O . LEU B 1 39 ? -19.922 -2.133 11.016 1 53.94 39 LEU B O 1
ATOM 1607 N N . THR B 1 40 ? -17.938 -1.519 11.914 1 64.62 40 THR B N 1
ATOM 1608 C CA . THR B 1 40 ? -17.266 -1.801 10.656 1 64.62 40 THR B CA 1
ATOM 1609 C C . THR B 1 40 ? -17.328 -3.291 10.328 1 64.62 40 THR B C 1
ATOM 1611 O O . THR B 1 40 ? -17.594 -3.67 9.188 1 64.62 40 THR B O 1
ATOM 1614 N N . SER B 1 41 ? -17.234 -4.035 11.391 1 67.81 41 SER B N 1
ATOM 1615 C CA . SER B 1 41 ? -17.281 -5.477 11.188 1 67.81 41 SER B CA 1
ATOM 1616 C C . SER B 1 41 ? -18.656 -5.926 10.703 1 67.81 41 SER B C 1
ATOM 1618 O O . SER B 1 41 ? -18.766 -6.73 9.781 1 67.81 41 SER B O 1
ATOM 1620 N N . LEU B 1 42 ? -19.672 -5.398 11.359 1 65.25 42 LEU B N 1
ATOM 1621 C CA . LEU B 1 42 ? -21.031 -5.789 10.992 1 65.25 42 LEU B CA 1
ATOM 1622 C C . LEU B 1 42 ? -21.344 -5.355 9.57 1 65.25 42 LEU B C 1
ATOM 1624 O O . LEU B 1 42 ? -21.953 -6.117 8.812 1 65.25 42 LEU B O 1
ATOM 1628 N N . HIS B 1 43 ? -20.984 -4.156 9.25 1 70.31 43 HIS B N 1
ATOM 1629 C CA . HIS B 1 43 ? -21.25 -3.643 7.91 1 70.31 43 HIS B CA 1
ATOM 1630 C C . HIS B 1 43 ? -20.531 -4.469 6.852 1 70.31 43 HIS B C 1
ATOM 1632 O O . HIS B 1 43 ? -21.125 -4.812 5.82 1 70.31 43 HIS B O 1
ATOM 1638 N N . PHE B 1 44 ? -19.344 -4.82 7.207 1 73.38 44 PHE B N 1
ATOM 1639 C CA . PHE B 1 44 ? -18.562 -5.59 6.234 1 73.38 44 PHE B CA 1
ATOM 1640 C C . PHE B 1 44 ? -19.188 -6.969 6.027 1 73.38 44 PHE B C 1
ATOM 1642 O O . PHE B 1 44 ? -19.234 -7.469 4.902 1 73.38 44 PHE B O 1
ATOM 1649 N N . GLN B 1 45 ? -19.703 -7.527 7.07 1 73 45 GLN B N 1
ATOM 1650 C CA . GLN B 1 45 ? -20.297 -8.859 6.973 1 73 45 GLN B CA 1
ATOM 1651 C C . GLN B 1 45 ? -21.516 -8.859 6.066 1 73 45 GLN B C 1
ATOM 1653 O O . GLN B 1 45 ? -21.719 -9.789 5.285 1 73 45 GLN B O 1
ATOM 1658 N N . ILE B 1 46 ? -22.281 -7.793 6.176 1 73.5 46 ILE B N 1
ATOM 1659 C CA . ILE B 1 46 ? -23.5 -7.715 5.367 1 73.5 46 ILE B CA 1
ATOM 1660 C C . ILE B 1 46 ? -23.125 -7.582 3.893 1 73.5 46 ILE B C 1
ATOM 1662 O O . ILE B 1 46 ? -23.656 -8.297 3.043 1 73.5 46 ILE B O 1
ATOM 1666 N N . VAL B 1 47 ? -22.172 -6.68 3.613 1 80.31 47 VAL B N 1
ATOM 1667 C CA . VAL B 1 47 ? -21.75 -6.457 2.234 1 80.31 47 VAL B CA 1
ATOM 1668 C C . VAL B 1 47 ? -21.109 -7.723 1.682 1 80.31 47 VAL B C 1
ATOM 1670 O O . VAL B 1 47 ? -21.438 -8.164 0.579 1 80.31 47 VAL B O 1
ATOM 1673 N N . ALA B 1 48 ? -20.266 -8.32 2.48 1 84.75 48 ALA B N 1
ATOM 1674 C CA . ALA B 1 48 ? -19.547 -9.516 2.041 1 84.75 48 ALA B CA 1
ATOM 1675 C C . ALA B 1 48 ? -20.516 -10.664 1.766 1 84.75 48 ALA B C 1
ATOM 1677 O O . ALA B 1 48 ? -20.406 -11.352 0.746 1 84.75 48 ALA B O 1
ATOM 1678 N N . ARG B 1 49 ? -21.484 -10.891 2.561 1 82.44 49 ARG B N 1
ATOM 1679 C CA . ARG B 1 49 ? -22.453 -11.969 2.385 1 82.44 49 ARG B CA 1
ATOM 1680 C C . ARG B 1 49 ? -23.281 -11.758 1.114 1 82.44 49 ARG B C 1
ATOM 1682 O O . ARG B 1 49 ? -23.578 -12.719 0.4 1 82.44 49 ARG B O 1
ATOM 1689 N N . GLY B 1 50 ? -23.656 -10.531 0.938 1 83.56 50 GLY B N 1
ATOM 1690 C CA . GLY B 1 50 ? -24.406 -10.227 -0.276 1 83.56 50 GLY B CA 1
ATOM 1691 C C . GLY B 1 50 ? -23.625 -10.516 -1.543 1 83.56 50 GLY B C 1
ATOM 1692 O O . GLY B 1 50 ? -24.156 -11.086 -2.496 1 83.56 50 GLY B O 1
ATOM 1693 N N . LEU B 1 51 ? -22.375 -10.156 -1.546 1 85.31 51 LEU B N 1
ATOM 1694 C CA . LEU B 1 51 ? -21.531 -10.398 -2.705 1 85.31 51 LEU B CA 1
ATOM 1695 C C . LEU B 1 51 ? -21.312 -11.898 -2.922 1 85.31 51 LEU B C 1
ATOM 1697 O O . LEU B 1 51 ? -21.406 -12.383 -4.051 1 85.31 51 LEU B O 1
ATOM 1701 N N . ILE B 1 52 ? -21.172 -12.594 -1.881 1 85.75 52 ILE B N 1
ATOM 1702 C CA . ILE B 1 52 ? -20.938 -14.031 -1.955 1 85.75 52 ILE B CA 1
ATOM 1703 C C . ILE B 1 52 ? -22.188 -14.734 -2.479 1 85.75 52 ILE B C 1
ATOM 1705 O O . ILE B 1 52 ? -22.094 -15.594 -3.359 1 85.75 52 ILE B O 1
ATOM 1709 N N . ALA B 1 53 ? -23.312 -14.344 -2.006 1 88.12 53 ALA B N 1
ATOM 1710 C CA . ALA B 1 53 ? -24.578 -14.969 -2.385 1 88.12 53 ALA B CA 1
ATOM 1711 C C . ALA B 1 53 ? -24.844 -14.805 -3.879 1 88.12 53 ALA B C 1
ATOM 1713 O O . ALA B 1 53 ? -25.406 -15.695 -4.516 1 88.12 53 ALA B O 1
ATOM 1714 N N . ARG B 1 54 ? -24.391 -13.766 -4.414 1 89.44 54 ARG B N 1
ATOM 1715 C CA . ARG B 1 54 ? -24.641 -13.484 -5.824 1 89.44 54 ARG B CA 1
ATOM 1716 C C . ARG B 1 54 ? -23.5 -14.023 -6.695 1 89.44 54 ARG B C 1
ATOM 1718 O O . ARG B 1 54 ? -23.562 -13.938 -7.922 1 89.44 54 ARG B O 1
ATOM 1725 N N . GLY B 1 55 ? -22.438 -14.523 -6.055 1 86.38 55 GLY B N 1
ATOM 1726 C CA . GLY B 1 55 ? -21.266 -14.984 -6.797 1 86.38 55 GLY B CA 1
ATOM 1727 C C . GLY B 1 55 ? -20.531 -13.867 -7.512 1 86.38 55 GLY B C 1
ATOM 1728 O O . GLY B 1 55 ? -19.906 -14.094 -8.547 1 86.38 55 GLY B O 1
ATOM 1729 N N . ALA B 1 56 ? -20.719 -12.719 -6.977 1 85.31 56 ALA B N 1
ATOM 1730 C CA . ALA B 1 56 ? -20.156 -11.547 -7.641 1 85.31 56 ALA B CA 1
ATOM 1731 C C . ALA B 1 56 ? -18.766 -11.227 -7.094 1 85.31 56 ALA B C 1
ATOM 1733 O O . ALA B 1 56 ? -18.516 -11.328 -5.887 1 85.31 56 ALA B O 1
ATOM 1734 N N . ARG B 1 57 ? -17.859 -10.984 -8.031 1 89.88 57 ARG B N 1
ATOM 1735 C CA . ARG B 1 57 ? -16.578 -10.406 -7.621 1 89.88 57 ARG B CA 1
ATOM 1736 C C . ARG B 1 57 ? -16.781 -9 -7.047 1 89.88 57 ARG B C 1
ATOM 1738 O O . ARG B 1 57 ? -17.828 -8.383 -7.258 1 89.88 57 ARG B O 1
ATOM 1745 N N . GLY B 1 58 ? -15.867 -8.648 -6.137 1 92.44 58 GLY B N 1
ATOM 1746 C CA . GLY B 1 58 ? -16.031 -7.316 -5.57 1 92.44 58 GLY B CA 1
ATOM 1747 C C . GLY B 1 58 ? -14.773 -6.809 -4.887 1 92.44 58 GLY B C 1
ATOM 1748 O O . GLY B 1 58 ? -13.727 -7.449 -4.941 1 92.44 58 GLY B O 1
ATOM 1749 N N . ALA B 1 59 ? -14.898 -5.586 -4.508 1 95.25 59 ALA B N 1
ATOM 1750 C CA . ALA B 1 59 ? -13.812 -4.922 -3.783 1 95.25 59 ALA B CA 1
ATOM 1751 C C . ALA B 1 59 ? -14.367 -4.07 -2.645 1 95.25 59 ALA B C 1
ATOM 1753 O O . ALA B 1 59 ? -15.383 -3.393 -2.801 1 95.25 59 ALA B O 1
ATOM 1754 N N . ILE B 1 60 ? -13.734 -4.223 -1.482 1 93.31 60 ILE B N 1
ATOM 1755 C CA . ILE B 1 60 ? -14.055 -3.449 -0.29 1 93.31 60 ILE B CA 1
ATOM 1756 C C . ILE B 1 60 ? -12.852 -2.611 0.126 1 93.31 60 ILE B C 1
ATOM 1758 O O . ILE B 1 60 ? -11.711 -3.092 0.104 1 93.31 60 ILE B O 1
ATOM 1762 N N . VAL B 1 61 ? -13.086 -1.317 0.435 1 95.56 61 VAL B N 1
ATOM 1763 C CA . VAL B 1 61 ? -12.023 -0.463 0.952 1 95.56 61 VAL B CA 1
ATOM 1764 C C . VAL B 1 61 ? -12.43 0.109 2.307 1 95.56 61 VAL B C 1
ATOM 1766 O O . VAL B 1 61 ? -13.461 0.785 2.42 1 95.56 61 VAL B O 1
ATOM 1769 N N . ASN B 1 62 ? -11.688 -0.228 3.33 1 92.5 62 ASN B N 1
ATOM 1770 C CA . ASN B 1 62 ? -11.844 0.37 4.652 1 92.5 62 ASN B CA 1
ATOM 1771 C C . ASN B 1 62 ? -11.039 1.657 4.785 1 92.5 62 ASN B C 1
ATOM 1773 O O . ASN B 1 62 ? -10.016 1.826 4.113 1 92.5 62 ASN B O 1
ATOM 1777 N N . VAL B 1 63 ? -11.523 2.59 5.621 1 93.25 63 VAL B N 1
ATOM 1778 C CA . VAL B 1 63 ? -10.781 3.822 5.875 1 93.25 63 VAL B CA 1
ATOM 1779 C C . VAL B 1 63 ? -10.156 3.775 7.266 1 93.25 63 VAL B C 1
ATOM 1781 O O . VAL B 1 63 ? -10.859 3.895 8.273 1 93.25 63 VAL B O 1
ATOM 1784 N N . SER B 1 64 ? -8.922 3.562 7.309 1 95.06 64 SER B N 1
ATOM 1785 C CA . SER B 1 64 ? -8.133 3.545 8.539 1 95.06 64 SER B CA 1
ATOM 1786 C C . SER B 1 64 ? -7.406 4.871 8.75 1 95.06 64 SER B C 1
ATOM 1788 O O . SER B 1 64 ? -8.023 5.938 8.68 1 95.06 64 SER B O 1
ATOM 1790 N N . SER B 1 65 ? -6.176 4.805 9.18 1 94.38 65 SER B N 1
ATOM 1791 C CA . SER B 1 65 ? -5.363 5.984 9.469 1 94.38 65 SER B CA 1
ATOM 1792 C C . SER B 1 65 ? -3.881 5.633 9.531 1 94.38 65 SER B C 1
ATOM 1794 O O . SER B 1 65 ? -3.52 4.469 9.711 1 94.38 65 SER B O 1
ATOM 1796 N N . GLN B 1 66 ? -3.051 6.73 9.289 1 96.06 66 GLN B N 1
ATOM 1797 C CA . GLN B 1 66 ? -1.631 6.531 9.555 1 96.06 66 GLN B CA 1
ATOM 1798 C C . GLN B 1 66 ? -1.393 6.137 11.008 1 96.06 66 GLN B C 1
ATOM 1800 O O . GLN B 1 66 ? -0.395 5.488 11.328 1 96.06 66 GLN B O 1
ATOM 1805 N N . ALA B 1 67 ? -2.322 6.434 11.875 1 93.88 67 ALA B N 1
ATOM 1806 C CA . ALA B 1 67 ? -2.225 6.141 13.305 1 93.88 67 ALA B CA 1
ATOM 1807 C C . ALA B 1 67 ? -2.312 4.641 13.562 1 93.88 67 ALA B C 1
ATOM 1809 O O . ALA B 1 67 ? -2.033 4.184 14.672 1 93.88 67 ALA B O 1
ATOM 1810 N N . SER B 1 68 ? -2.703 3.887 12.609 1 94 68 SER B N 1
ATOM 1811 C CA . SER B 1 68 ? -2.734 2.436 12.766 1 94 68 SER B CA 1
ATOM 1812 C C . SER B 1 68 ? -1.326 1.852 12.797 1 94 68 SER B C 1
ATOM 1814 O O . SER B 1 68 ? -1.128 0.713 13.227 1 94 68 SER B O 1
ATOM 1816 N N . GLN B 1 69 ? -0.325 2.643 12.273 1 94.75 69 GLN B N 1
ATOM 1817 C CA . GLN B 1 69 ? 1.014 2.098 12.07 1 94.75 69 GLN B CA 1
ATOM 1818 C C . GLN B 1 69 ? 2.061 2.92 12.82 1 94.75 69 GLN B C 1
ATOM 1820 O O . GLN B 1 69 ? 3.242 2.568 12.828 1 94.75 69 GLN B O 1
ATOM 1825 N N . ARG B 1 70 ? 1.638 4.008 13.391 1 92.25 70 ARG B N 1
ATOM 1826 C CA . ARG B 1 70 ? 2.504 4.863 14.195 1 92.25 70 ARG B CA 1
ATOM 1827 C C . ARG B 1 70 ? 1.777 5.363 15.438 1 92.25 70 ARG B C 1
ATOM 1829 O O . ARG B 1 70 ? 0.688 5.934 15.336 1 92.25 70 ARG B O 1
ATOM 1836 N N . ALA B 1 71 ? 2.385 5.152 16.594 1 85.69 71 ALA B N 1
ATOM 1837 C CA . ALA B 1 71 ? 1.804 5.641 17.844 1 85.69 71 ALA B CA 1
ATOM 1838 C C . ALA B 1 71 ? 1.781 7.168 17.875 1 85.69 71 ALA B C 1
ATOM 1840 O O . ALA B 1 71 ? 2.73 7.816 17.438 1 85.69 71 ALA B O 1
ATOM 1841 N N . LEU B 1 72 ? 0.721 7.688 18.234 1 84.94 72 LEU B N 1
ATOM 1842 C CA . LEU B 1 72 ? 0.543 9.117 18.438 1 84.94 72 LEU B CA 1
ATOM 1843 C C . LEU B 1 72 ? 0.214 9.422 19.891 1 84.94 72 LEU B C 1
ATOM 1845 O O . LEU B 1 72 ? -0.625 8.75 20.5 1 84.94 72 LEU B O 1
ATOM 1849 N N . THR B 1 73 ? 0.904 10.359 20.422 1 82.44 73 THR B N 1
ATOM 1850 C CA . THR B 1 73 ? 0.7 10.711 21.828 1 82.44 73 THR B CA 1
ATOM 1851 C C . THR B 1 73 ? -0.75 11.109 22.078 1 82.44 73 THR B C 1
ATOM 1853 O O . THR B 1 73 ? -1.348 11.836 21.281 1 82.44 73 THR B O 1
ATOM 1856 N N . ASN B 1 74 ? -1.381 10.578 23.078 1 81 74 ASN B N 1
ATOM 1857 C CA . ASN B 1 74 ? -2.713 10.906 23.562 1 81 74 ASN B CA 1
ATOM 1858 C C . ASN B 1 74 ? -3.801 10.391 22.625 1 81 74 ASN B C 1
ATOM 1860 O O . ASN B 1 74 ? -4.906 10.93 22.594 1 81 74 ASN B O 1
ATOM 1864 N N . HIS B 1 75 ? -3.428 9.375 21.766 1 87.19 75 HIS B N 1
ATOM 1865 C CA . HIS B 1 75 ? -4.391 8.805 20.828 1 87.19 75 HIS B CA 1
ATOM 1866 C C . HIS B 1 75 ? -4.461 7.289 20.953 1 87.19 75 HIS B C 1
ATOM 1868 O O . HIS B 1 75 ? -4.602 6.582 19.953 1 87.19 75 HIS B O 1
ATOM 1874 N N . SER B 1 76 ? -4.348 6.91 22.141 1 84.88 76 SER B N 1
ATOM 1875 C CA . SER B 1 76 ? -4.207 5.477 22.375 1 84.88 76 SER B CA 1
ATOM 1876 C C . SER B 1 76 ? -5.398 4.711 21.797 1 84.88 76 SER B C 1
ATOM 1878 O O . SER B 1 76 ? -5.223 3.723 21.078 1 84.88 76 SER B O 1
ATOM 1880 N N . VAL B 1 77 ? -6.645 5.137 22.109 1 82.31 77 VAL B N 1
ATOM 1881 C CA . VAL B 1 77 ? -7.836 4.43 21.656 1 82.31 77 VAL B CA 1
ATOM 1882 C C . VAL B 1 77 ? -7.941 4.531 20.125 1 82.31 77 VAL B C 1
ATOM 1884 O O . VAL B 1 77 ? -8.219 3.539 19.453 1 82.31 77 VAL B O 1
ATOM 1887 N N . TYR B 1 78 ? -7.66 5.598 19.656 1 84.88 78 TYR B N 1
ATOM 1888 C CA . TYR B 1 78 ? -7.723 5.812 18.219 1 84.88 78 TYR B CA 1
ATOM 1889 C C . TYR B 1 78 ? -6.699 4.949 17.484 1 84.88 78 TYR B C 1
ATOM 1891 O O . TYR B 1 78 ? -7.039 4.246 16.531 1 84.88 78 TYR B O 1
ATOM 1899 N N . CYS B 1 79 ? -5.516 4.934 17.938 1 89.31 79 CYS B N 1
ATOM 1900 C CA . CYS B 1 79 ? -4.461 4.121 17.344 1 89.31 79 CYS B CA 1
ATOM 1901 C C . CYS B 1 79 ? -4.812 2.639 17.406 1 89.31 79 CYS B C 1
ATOM 1903 O O . CYS B 1 79 ? -4.652 1.917 16.422 1 89.31 79 CYS B O 1
ATOM 1905 N N . ALA B 1 80 ? -5.371 2.295 18.516 1 88.31 80 ALA B N 1
ATOM 1906 C CA . ALA B 1 80 ? -5.723 0.886 18.688 1 88.31 80 ALA B CA 1
ATOM 1907 C C . ALA B 1 80 ? -6.852 0.488 17.734 1 88.31 80 ALA B C 1
ATOM 1909 O O . ALA B 1 80 ? -6.805 -0.578 17.109 1 88.31 80 ALA B O 1
ATOM 1910 N N . THR B 1 81 ? -7.836 1.35 17.594 1 87.25 81 THR B N 1
ATOM 1911 C CA . THR B 1 81 ? -8.984 1.055 16.75 1 87.25 81 THR B CA 1
ATOM 1912 C C . THR B 1 81 ? -8.57 0.981 15.281 1 87.25 81 THR B C 1
ATOM 1914 O O . THR B 1 81 ? -8.992 0.074 14.555 1 87.25 81 THR B O 1
ATOM 1917 N N . LYS B 1 82 ? -7.699 1.84 14.945 1 91.44 82 LYS B N 1
ATOM 1918 C CA . LYS B 1 82 ? -7.281 1.839 13.547 1 91.44 82 LYS B CA 1
ATOM 1919 C C . LYS B 1 82 ? -6.305 0.697 13.266 1 91.44 82 LYS B C 1
ATOM 1921 O O . LYS B 1 82 ? -6.305 0.129 12.172 1 91.44 82 LYS B O 1
ATOM 1926 N N . GLY B 1 83 ? -5.543 0.394 14.258 1 92.44 83 GLY B N 1
ATOM 1927 C CA . GLY B 1 83 ? -4.75 -0.817 14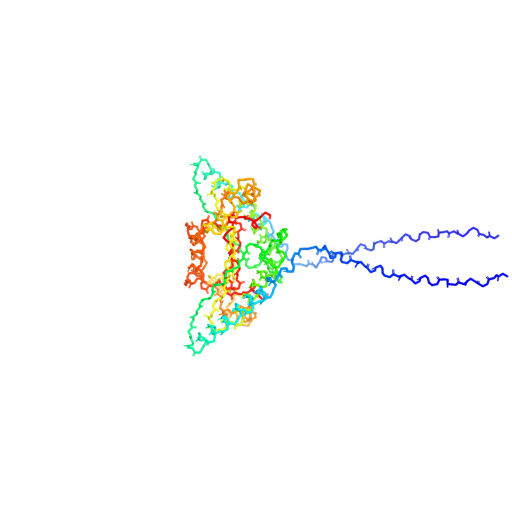.125 1 92.44 83 GLY B CA 1
ATOM 1928 C C . GLY B 1 83 ? -5.594 -2.068 13.969 1 92.44 83 GLY B C 1
ATOM 1929 O O . GLY B 1 83 ? -5.285 -2.934 13.148 1 92.44 83 GLY B O 1
ATOM 1930 N N . ALA B 1 84 ? -6.625 -2.15 14.773 1 90.38 84 ALA B N 1
ATOM 1931 C CA . ALA B 1 84 ? -7.555 -3.271 14.672 1 90.38 84 ALA B CA 1
ATOM 1932 C C . ALA B 1 84 ? -8.195 -3.328 13.281 1 90.38 84 ALA B C 1
ATOM 1934 O O . ALA B 1 84 ? -8.406 -4.414 12.734 1 90.38 84 ALA B O 1
ATOM 1935 N N . MET B 1 85 ? -8.484 -2.193 12.688 1 90.88 85 MET B N 1
ATOM 1936 C CA . MET B 1 85 ? -9.078 -2.127 11.359 1 90.88 85 MET B CA 1
ATOM 1937 C C . MET B 1 85 ? -8.117 -2.688 10.312 1 90.88 85 MET B C 1
ATOM 1939 O O . MET B 1 85 ? -8.539 -3.393 9.391 1 90.88 85 MET B O 1
ATOM 1943 N N . ASP B 1 86 ? -6.84 -2.373 10.445 1 94.69 86 ASP B N 1
ATOM 1944 C CA . ASP B 1 86 ? -5.852 -2.918 9.523 1 94.69 86 ASP B CA 1
ATOM 1945 C C . ASP B 1 86 ? -5.805 -4.441 9.602 1 94.69 86 ASP B C 1
ATOM 1947 O O . ASP B 1 86 ? -5.754 -5.125 8.578 1 94.69 86 ASP B O 1
ATOM 1951 N N . MET B 1 87 ? -5.84 -4.91 10.875 1 92.69 87 MET B N 1
ATOM 1952 C CA . MET B 1 87 ? -5.801 -6.363 11.023 1 92.69 87 MET B CA 1
ATOM 1953 C C . MET B 1 87 ? -7.086 -7 10.508 1 92.69 87 MET B C 1
ATOM 1955 O O . MET B 1 87 ? -7.047 -8.055 9.875 1 92.69 87 MET B O 1
ATOM 1959 N N . LEU B 1 88 ? -8.164 -6.418 10.773 1 89.88 88 LEU B N 1
ATOM 1960 C CA . LEU B 1 88 ? -9.438 -6.914 10.258 1 89.88 88 LEU B CA 1
ATOM 1961 C C . LEU B 1 88 ? -9.414 -6.988 8.734 1 89.88 88 LEU B C 1
ATOM 1963 O O . LEU B 1 88 ? -9.922 -7.949 8.148 1 89.88 88 LEU B O 1
ATOM 1967 N N . THR B 1 89 ? -8.867 -6.027 8.078 1 94.31 89 THR B N 1
ATOM 1968 C CA . THR B 1 89 ? -8.727 -6 6.629 1 94.31 89 THR B CA 1
ATOM 1969 C C . THR B 1 89 ? -7.969 -7.227 6.133 1 94.31 89 THR B C 1
ATOM 1971 O O . THR B 1 89 ? -8.383 -7.871 5.168 1 94.31 89 THR B O 1
ATOM 1974 N N . LYS B 1 90 ? -6.875 -7.57 6.809 1 96.06 90 LYS B N 1
ATOM 1975 C CA . LYS B 1 90 ? -6.102 -8.75 6.434 1 96.06 90 LYS B CA 1
ATOM 1976 C C . LYS B 1 90 ? -6.934 -10.023 6.582 1 96.06 90 LYS B C 1
ATOM 1978 O O . LYS B 1 90 ? -6.918 -10.883 5.703 1 96.06 90 LYS B O 1
ATOM 1983 N N . VAL B 1 91 ? -7.66 -10.148 7.668 1 93.94 91 VAL B N 1
ATOM 1984 C CA . VAL B 1 91 ? -8.477 -11.328 7.93 1 93.94 91 VAL B CA 1
ATOM 1985 C C . VAL B 1 91 ? -9.555 -11.453 6.859 1 93.94 91 VAL B C 1
ATOM 1987 O O . VAL B 1 91 ? -9.781 -12.539 6.32 1 93.94 91 VAL B O 1
ATOM 1990 N N . MET B 1 92 ? -10.156 -10.312 6.555 1 91.94 92 MET B N 1
ATOM 1991 C CA . MET B 1 92 ? -11.203 -10.32 5.539 1 91.94 92 MET B CA 1
ATOM 1992 C C . MET B 1 92 ? -10.633 -10.711 4.176 1 91.94 92 MET B C 1
ATOM 1994 O O . MET B 1 92 ? -11.273 -11.438 3.418 1 91.94 92 MET B O 1
ATOM 1998 N N . ALA B 1 93 ? -9.492 -10.164 3.875 1 96.38 93 ALA B N 1
ATOM 1999 C CA . ALA B 1 93 ? -8.859 -10.531 2.613 1 96.38 93 ALA B CA 1
ATOM 2000 C C . ALA B 1 93 ? -8.641 -12.039 2.525 1 96.38 93 ALA B C 1
ATOM 2002 O O . ALA B 1 93 ? -8.844 -12.641 1.471 1 96.38 93 ALA B O 1
ATOM 2003 N N . LEU B 1 94 ? -8.227 -12.648 3.627 1 95.25 94 LEU B N 1
ATOM 2004 C CA . LEU B 1 94 ? -7.996 -14.086 3.689 1 95.25 94 LEU B CA 1
ATOM 2005 C C . LEU B 1 94 ? -9.297 -14.852 3.49 1 95.25 94 LEU B C 1
ATOM 2007 O O . LEU B 1 94 ? -9.352 -15.82 2.725 1 95.25 94 LEU B O 1
ATOM 2011 N N . GLU B 1 95 ? -10.367 -14.43 4.09 1 92.69 95 GLU B N 1
ATOM 2012 C CA . GLU B 1 95 ? -11.633 -15.156 4.102 1 92.69 95 GLU B CA 1
ATOM 2013 C C . GLU B 1 95 ? -12.406 -14.938 2.805 1 92.69 95 GLU B C 1
ATOM 2015 O O . GLU B 1 95 ? -13.102 -15.844 2.332 1 92.69 95 GLU B O 1
ATOM 2020 N N . LEU B 1 96 ? -12.281 -13.797 2.225 1 94.06 96 LEU B N 1
ATOM 2021 C CA . LEU B 1 96 ? -13.125 -13.445 1.09 1 94.06 96 LEU B CA 1
ATOM 2022 C C . LEU B 1 96 ? -12.383 -13.664 -0.226 1 94.06 96 LEU B C 1
ATOM 2024 O O . LEU B 1 96 ? -13.008 -13.727 -1.29 1 94.06 96 LEU B O 1
ATOM 2028 N N . GLY B 1 97 ? -11.094 -13.766 -0.138 1 95.69 97 GLY B N 1
ATOM 2029 C CA . GLY B 1 97 ? -10.289 -14.008 -1.322 1 95.69 97 GLY B CA 1
ATOM 2030 C C . GLY B 1 97 ? -10.805 -15.141 -2.18 1 95.69 97 GLY B C 1
ATOM 2031 O O . GLY B 1 97 ? -11.016 -14.977 -3.385 1 95.69 97 GLY B O 1
ATOM 2032 N N . PRO B 1 98 ? -11.086 -16.312 -1.624 1 95.12 98 PRO B N 1
ATOM 2033 C CA . PRO B 1 98 ? -11.578 -17.453 -2.387 1 95.12 98 PRO B CA 1
ATOM 2034 C C . PRO B 1 98 ? -12.898 -17.156 -3.107 1 95.12 98 PRO B C 1
ATOM 2036 O O . PRO B 1 98 ? -13.258 -17.859 -4.059 1 95.12 98 PRO B O 1
ATOM 2039 N N . HIS B 1 99 ? -13.562 -16.109 -2.695 1 93.75 99 HIS B N 1
ATOM 2040 C CA . HIS B 1 99 ? -14.805 -15.703 -3.344 1 93.75 99 HIS B CA 1
ATOM 2041 C C . HIS B 1 99 ? -14.562 -14.562 -4.324 1 93.75 99 HIS B C 1
ATOM 2043 O O . HIS B 1 99 ? -15.508 -13.914 -4.773 1 93.75 99 HIS B O 1
ATOM 2049 N N . LYS B 1 100 ? -13.281 -14.203 -4.539 1 95.19 100 LYS B N 1
ATOM 2050 C CA . LYS B 1 100 ? -12.859 -13.195 -5.508 1 95.19 100 LYS B CA 1
ATOM 2051 C C . LYS B 1 100 ? -13.25 -11.797 -5.043 1 95.19 100 LYS B C 1
ATOM 2053 O O . LYS B 1 100 ? -13.617 -10.945 -5.859 1 95.19 100 LYS B O 1
ATOM 2058 N N . ILE B 1 101 ? -13.266 -11.625 -3.773 1 94.12 101 ILE B N 1
ATOM 2059 C CA . ILE B 1 101 ? -13.5 -10.305 -3.189 1 94.12 101 ILE B CA 1
ATOM 2060 C C . ILE B 1 101 ? -12.211 -9.781 -2.557 1 94.12 101 ILE B C 1
ATOM 2062 O O . ILE B 1 101 ? -11.617 -10.453 -1.711 1 94.12 101 ILE B O 1
ATOM 2066 N N . ARG B 1 102 ? -11.789 -8.656 -3.004 1 97.12 102 ARG B N 1
ATOM 2067 C CA . ARG B 1 102 ? -10.602 -8 -2.455 1 97.12 102 ARG B CA 1
ATOM 2068 C C . ARG B 1 102 ? -10.977 -7.051 -1.321 1 97.12 102 ARG B C 1
ATOM 2070 O O . ARG B 1 102 ? -12.047 -6.438 -1.348 1 97.12 102 ARG B O 1
ATOM 2077 N N . VAL B 1 103 ? -10.125 -6.969 -0.298 1 95.88 103 VAL B N 1
ATOM 2078 C CA . VAL B 1 103 ? -10.336 -6.055 0.822 1 95.88 103 VAL B CA 1
ATOM 2079 C C . VAL B 1 103 ? -9.031 -5.324 1.143 1 95.88 103 VAL B C 1
ATOM 2081 O O . VAL B 1 103 ? -7.996 -5.957 1.374 1 95.88 103 VAL B O 1
ATOM 2084 N N . ASN B 1 104 ? -9.07 -4.012 1.071 1 97.62 104 ASN B N 1
ATOM 2085 C CA . ASN B 1 104 ? -7.918 -3.182 1.397 1 97.62 104 ASN B CA 1
ATOM 2086 C C . ASN B 1 104 ? -8.312 -2.004 2.285 1 97.62 104 ASN B C 1
ATOM 2088 O O . ASN B 1 104 ? -9.492 -1.741 2.488 1 97.62 104 ASN B O 1
ATOM 2092 N N . THR B 1 105 ? -7.305 -1.397 2.816 1 96.75 105 THR B N 1
ATOM 2093 C CA . THR B 1 105 ? -7.527 -0.194 3.609 1 96.75 105 THR B CA 1
ATOM 2094 C C . THR B 1 105 ? -6.723 0.977 3.053 1 96.75 105 THR B C 1
ATOM 2096 O O . THR B 1 105 ? -5.629 0.786 2.516 1 96.75 105 THR B O 1
ATOM 2099 N N . VAL B 1 106 ? -7.316 2.17 3.102 1 97.75 106 VAL B N 1
ATOM 2100 C CA . VAL B 1 106 ? -6.578 3.41 2.887 1 97.75 106 VAL B CA 1
ATOM 2101 C C . VAL B 1 106 ? -6.211 4.031 4.23 1 97.75 106 VAL B C 1
ATOM 2103 O O . VAL B 1 106 ? -7.016 4.023 5.168 1 97.75 106 VAL B O 1
ATOM 2106 N N . ASN B 1 107 ? -4.992 4.527 4.352 1 97.88 107 ASN B N 1
ATOM 2107 C CA . ASN B 1 107 ? -4.465 5.047 5.609 1 97.88 107 ASN B CA 1
ATOM 2108 C C . ASN B 1 107 ? -3.996 6.492 5.465 1 97.88 107 ASN B C 1
ATOM 2110 O O . ASN B 1 107 ? -2.807 6.75 5.277 1 97.88 107 ASN B O 1
ATOM 2114 N N . PRO B 1 108 ? -4.879 7.441 5.668 1 97.75 108 PRO B N 1
ATOM 2115 C CA . PRO B 1 108 ? -4.523 8.852 5.465 1 97.75 108 PRO B CA 1
ATOM 2116 C C . PRO B 1 108 ? -3.828 9.461 6.676 1 97.75 108 PRO B C 1
ATOM 2118 O O . PRO B 1 108 ? -3.967 8.953 7.793 1 97.75 108 PRO B O 1
ATOM 2121 N N . THR B 1 109 ? -3.059 10.523 6.387 1 97.12 109 THR B N 1
ATOM 2122 C CA . THR B 1 109 ? -2.635 11.477 7.402 1 97.12 109 THR B CA 1
ATOM 2123 C C . THR B 1 109 ? -3.75 12.477 7.707 1 97.12 109 THR B C 1
ATOM 2125 O O . THR B 1 109 ? -4.934 12.133 7.621 1 97.12 109 THR B O 1
ATOM 2128 N N . VAL B 1 110 ? -3.43 13.602 8.242 1 94.81 110 VAL B N 1
ATOM 2129 C CA . VAL B 1 110 ? -4.434 14.648 8.43 1 94.81 110 VAL B CA 1
ATOM 2130 C C . VAL B 1 110 ? -5.047 15.023 7.082 1 94.81 110 VAL B C 1
ATOM 2132 O O . VAL B 1 110 ? -4.324 15.32 6.125 1 94.81 110 VAL B O 1
ATOM 2135 N N . VAL B 1 111 ? -6.301 14.867 6.984 1 96.06 111 VAL B N 1
ATOM 2136 C CA . VAL B 1 111 ? -7.035 15.258 5.789 1 96.06 111 VAL B CA 1
ATOM 2137 C C . VAL B 1 111 ? -7.723 16.609 6.02 1 96.06 111 VAL B C 1
ATOM 2139 O O . VAL B 1 111 ? -8.352 16.812 7.059 1 96.06 111 VAL B O 1
ATOM 2142 N N . MET B 1 112 ? -7.629 17.5 5.074 1 95.38 112 MET B N 1
ATOM 2143 C CA . MET B 1 112 ? -8.141 18.844 5.234 1 95.38 112 MET B CA 1
ATOM 2144 C C . MET B 1 112 ? -9.641 18.891 4.953 1 95.38 112 MET B C 1
ATOM 2146 O O . MET B 1 112 ? -10.078 19.531 3.992 1 95.38 112 MET B O 1
ATOM 2150 N N . THR B 1 113 ? -10.383 18.234 5.797 1 92.38 113 THR B N 1
ATOM 2151 C CA . THR B 1 113 ? -11.828 18.391 5.922 1 92.38 113 THR B CA 1
ATOM 2152 C C . THR B 1 113 ? -12.164 19.547 6.848 1 92.38 113 THR B C 1
ATOM 2154 O O . THR B 1 113 ? -11.273 20.141 7.457 1 92.38 113 THR B O 1
ATOM 2157 N N . PRO B 1 114 ? -13.43 19.969 6.891 1 91 114 PRO B N 1
ATOM 2158 C CA . PRO B 1 114 ? -13.766 21.016 7.863 1 91 114 PRO B CA 1
ATOM 2159 C C . PRO B 1 114 ? -13.234 20.703 9.266 1 91 114 PRO B C 1
ATOM 2161 O O . PRO B 1 114 ? -12.719 21.594 9.938 1 91 114 PRO B O 1
ATOM 2164 N N . MET B 1 115 ? -13.258 19.406 9.703 1 87.19 115 MET B N 1
ATOM 2165 C CA . MET B 1 115 ? -12.727 18.984 10.992 1 87.19 115 MET B CA 1
ATOM 2166 C C . MET B 1 115 ? -11.203 19.125 11.023 1 87.19 115 MET B C 1
ATOM 2168 O O . MET B 1 115 ? -10.641 19.594 12.023 1 87.19 115 MET B O 1
ATOM 2172 N N . GLY B 1 116 ? -10.562 18.734 9.938 1 89.94 116 GLY B N 1
ATOM 2173 C CA . GLY B 1 116 ? -9.117 18.875 9.844 1 89.94 116 GLY B CA 1
ATOM 2174 C C . GLY B 1 116 ? -8.664 20.328 9.914 1 89.94 116 GLY B C 1
ATOM 2175 O O . GLY B 1 116 ? -7.73 20.641 10.648 1 89.94 116 GLY B O 1
ATOM 2176 N N . LYS B 1 117 ? -9.359 21.125 9.219 1 92 117 LYS B N 1
ATOM 2177 C CA . LYS B 1 117 ? -9.023 22.547 9.219 1 92 117 LYS B CA 1
ATOM 2178 C C . LYS B 1 117 ? -9.18 23.156 10.609 1 92 117 LYS B C 1
ATOM 2180 O O . LYS B 1 117 ? -8.344 23.938 11.047 1 92 117 LYS B O 1
ATOM 2185 N N . ALA B 1 118 ? -10.195 22.797 11.32 1 90.31 118 ALA B N 1
ATOM 2186 C CA . ALA B 1 118 ? -10.445 23.328 12.664 1 90.31 118 ALA B CA 1
ATOM 2187 C C . ALA B 1 118 ? -9.344 22.891 13.633 1 90.31 118 ALA B C 1
ATOM 2189 O O . ALA B 1 118 ? -8.93 23.672 14.492 1 90.31 118 ALA B O 1
ATOM 2190 N N . ASN B 1 119 ? -8.82 21.656 13.43 1 88.31 119 ASN B N 1
ATOM 2191 C CA . ASN B 1 119 ? -7.879 21.109 14.391 1 88.31 119 ASN B CA 1
ATOM 2192 C C . ASN B 1 119 ? -6.438 21.453 14.031 1 88.31 119 ASN B C 1
ATOM 2194 O O . ASN B 1 119 ? -5.551 21.406 14.883 1 88.31 119 ASN B O 1
ATOM 2198 N N . TRP B 1 120 ? -6.219 21.797 12.773 1 91.69 120 TRP B N 1
ATOM 2199 C CA . TRP B 1 120 ? -4.832 21.938 12.344 1 91.69 120 TRP B CA 1
ATOM 2200 C C . TRP B 1 120 ? -4.598 23.312 11.703 1 91.69 120 TRP B C 1
ATOM 2202 O O . TRP B 1 120 ? -3.703 23.469 10.875 1 91.69 120 TRP B O 1
ATOM 2212 N N . SER B 1 121 ? -5.434 24.25 12.102 1 89.62 121 SER B N 1
ATOM 2213 C CA . SER B 1 121 ? -5.309 25.609 11.578 1 89.62 121 SER B CA 1
ATOM 2214 C C . SER B 1 121 ? -4.211 26.391 12.305 1 89.62 121 SER B C 1
ATOM 2216 O O . SER B 1 121 ? -3.695 27.375 11.781 1 89.62 121 SER B O 1
ATOM 2218 N N . ASP B 1 122 ? -3.904 25.953 13.57 1 92.25 122 ASP B N 1
ATOM 2219 C CA . ASP B 1 122 ? -2.805 26.578 14.297 1 92.25 122 ASP B CA 1
ATOM 2220 C C . ASP B 1 122 ? -1.463 26.266 13.633 1 9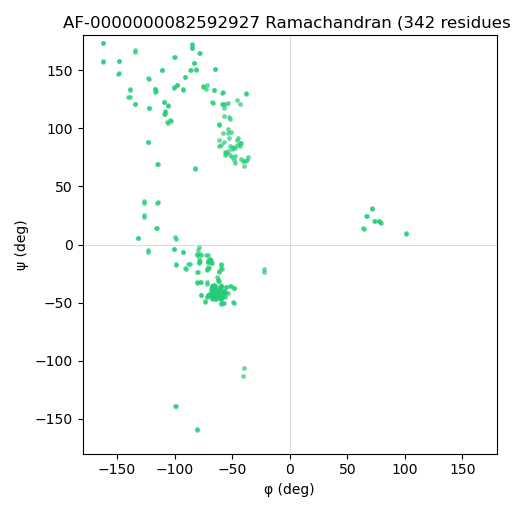2.25 122 ASP B C 1
ATOM 2222 O O . ASP B 1 122 ? -1.051 25.109 13.555 1 92.25 122 ASP B O 1
ATOM 2226 N N . PRO B 1 123 ? -0.711 27.312 13.25 1 92.62 123 PRO B N 1
ATOM 2227 C CA . PRO B 1 123 ? 0.522 27.094 12.484 1 92.62 123 PRO B CA 1
ATOM 2228 C C . PRO B 1 123 ? 1.588 26.359 13.297 1 92.62 123 PRO B C 1
ATOM 2230 O O . PRO B 1 123 ? 2.354 25.562 12.734 1 92.62 123 PRO B O 1
ATOM 2233 N N . LEU B 1 124 ? 1.671 26.625 14.57 1 91.62 124 LEU B N 1
ATOM 2234 C CA . LEU B 1 124 ? 2.674 25.953 15.391 1 91.62 124 LEU B CA 1
ATOM 2235 C C . LEU B 1 124 ? 2.371 24.469 15.516 1 91.62 124 LEU B C 1
ATOM 2237 O O . LEU B 1 124 ? 3.275 23.641 15.414 1 91.62 124 LEU B O 1
ATOM 2241 N N . LYS B 1 125 ? 1.125 24.141 15.727 1 89.44 125 LYS B N 1
ATOM 2242 C CA . LYS B 1 125 ? 0.704 22.734 15.797 1 89.44 125 LYS B CA 1
ATOM 2243 C C . LYS B 1 125 ? 0.877 22.047 14.445 1 89.44 125 LYS B C 1
ATOM 2245 O O . LYS B 1 125 ? 1.377 20.922 14.375 1 89.44 125 LYS B O 1
ATOM 2250 N N . ALA B 1 126 ? 0.514 22.75 13.43 1 93.44 126 ALA B N 1
ATOM 2251 C CA . ALA B 1 126 ? 0.598 22.203 12.086 1 93.44 126 ALA B CA 1
ATOM 2252 C C . ALA B 1 126 ? 2.051 21.953 11.68 1 93.44 126 ALA B C 1
ATOM 2254 O O . ALA B 1 126 ? 2.365 20.953 11.031 1 93.44 126 ALA B O 1
ATOM 2255 N N . LYS B 1 127 ? 2.926 22.844 12.062 1 94.56 127 LYS B N 1
ATOM 2256 C CA . LYS B 1 127 ? 4.328 22.766 11.672 1 94.56 127 LYS B CA 1
ATOM 2257 C C . LYS B 1 127 ? 4.977 21.5 12.219 1 94.56 127 LYS B C 1
ATOM 2259 O O . LYS B 1 127 ? 5.758 20.844 11.523 1 94.56 127 LYS B O 1
ATOM 2264 N N . ALA B 1 128 ? 4.723 21.188 13.438 1 91.44 128 ALA B N 1
ATOM 2265 C CA . ALA B 1 128 ? 5.297 19.984 14.055 1 91.44 128 ALA B CA 1
ATOM 2266 C C . ALA B 1 128 ? 4.941 18.734 13.266 1 91.44 128 ALA B C 1
ATOM 2268 O O . ALA B 1 128 ? 5.77 17.844 13.109 1 91.44 128 ALA B O 1
ATOM 2269 N N . MET B 1 129 ? 3.721 18.688 12.797 1 91.38 129 MET B N 1
ATOM 2270 C CA . MET B 1 129 ? 3.266 17.547 12.008 1 91.38 129 MET B CA 1
ATOM 2271 C C . MET B 1 129 ? 3.809 17.625 10.586 1 91.38 129 MET B C 1
ATOM 2273 O O . MET B 1 129 ? 4.297 16.625 10.047 1 91.38 129 MET B O 1
ATOM 2277 N N . LEU B 1 130 ? 3.754 18.797 10.016 1 95.44 130 LEU B N 1
ATOM 2278 C CA . LEU B 1 130 ? 4.188 18.984 8.641 1 95.44 130 LEU B CA 1
ATOM 2279 C C . LEU B 1 130 ? 5.676 18.688 8.492 1 95.44 130 LEU B C 1
ATOM 2281 O O . LEU B 1 130 ? 6.113 18.188 7.449 1 95.44 130 LEU B O 1
ATOM 2285 N N . ASP B 1 131 ? 6.469 18.875 9.539 1 95.25 131 ASP B N 1
ATOM 2286 C CA . ASP B 1 131 ? 7.902 18.609 9.516 1 95.25 131 ASP B CA 1
ATOM 2287 C C . ASP B 1 131 ? 8.18 17.109 9.398 1 95.25 131 ASP B C 1
ATOM 2289 O O . ASP B 1 131 ? 9.281 16.719 9.016 1 95.25 131 ASP B O 1
ATOM 2293 N N . ARG B 1 132 ? 7.188 16.359 9.656 1 94.5 132 ARG B N 1
ATOM 2294 C CA . ARG B 1 132 ? 7.352 14.906 9.609 1 94.5 132 ARG B CA 1
ATOM 2295 C C . ARG B 1 132 ? 6.809 14.328 8.305 1 94.5 132 ARG B C 1
ATOM 2297 O O . ARG B 1 132 ? 6.898 13.125 8.07 1 94.5 132 ARG B O 1
ATOM 2304 N N . ILE B 1 133 ? 6.23 15.156 7.504 1 97.31 133 ILE B N 1
ATOM 2305 C CA . ILE B 1 133 ? 5.664 14.734 6.227 1 97.31 133 ILE B CA 1
ATOM 2306 C C . ILE B 1 133 ? 6.586 15.156 5.086 1 97.31 133 ILE B C 1
ATOM 2308 O O . ILE B 1 133 ? 6.617 16.328 4.707 1 97.31 133 ILE B O 1
ATOM 2312 N N . PRO B 1 134 ? 7.281 14.242 4.48 1 97.44 134 PRO B N 1
ATOM 2313 C CA . PRO B 1 134 ? 8.258 14.562 3.438 1 97.44 134 PRO B CA 1
ATOM 2314 C C . PRO B 1 134 ? 7.68 15.453 2.338 1 97.44 134 PRO B C 1
ATOM 2316 O O . PRO B 1 134 ? 8.359 16.344 1.842 1 97.44 134 PRO B O 1
ATOM 2319 N N . LEU B 1 135 ? 6.418 15.289 1.966 1 97.44 135 LEU B N 1
ATOM 2320 C CA . LEU B 1 135 ? 5.828 16.094 0.903 1 97.44 135 LEU B CA 1
ATOM 2321 C C . LEU B 1 135 ? 5.445 17.469 1.418 1 97.44 135 LEU B C 1
ATOM 2323 O O . LEU B 1 135 ? 5.094 18.359 0.634 1 97.44 135 LEU B O 1
ATOM 2327 N N . GLY B 1 136 ? 5.391 17.688 2.723 1 96.56 136 GLY B N 1
ATOM 2328 C CA . GLY B 1 136 ? 5.277 19 3.324 1 96.56 136 GLY B CA 1
ATOM 2329 C C . GLY B 1 136 ? 3.867 19.562 3.277 1 96.56 136 GLY B C 1
ATOM 2330 O O . GLY B 1 136 ? 3.67 20.766 3.385 1 96.56 136 GLY B O 1
ATOM 2331 N N . ARG B 1 137 ? 2.918 18.688 3.082 1 96.12 137 ARG B N 1
ATOM 2332 C CA . ARG B 1 137 ? 1.537 19.156 3.059 1 96.12 137 ARG B CA 1
ATOM 2333 C C . ARG B 1 137 ? 0.588 18.094 3.598 1 96.12 137 ARG B C 1
ATOM 2335 O O . ARG B 1 137 ? 0.919 16.906 3.607 1 96.12 137 ARG B O 1
ATOM 2342 N N . PHE B 1 138 ? -0.583 18.516 4.047 1 97 138 PHE B N 1
ATOM 2343 C CA . PHE B 1 138 ? -1.644 17.594 4.453 1 97 138 PHE B CA 1
ATOM 2344 C C . PHE B 1 138 ? -2.373 17.031 3.234 1 97 138 PHE B C 1
ATOM 2346 O O . PHE B 1 138 ? -2.211 17.547 2.123 1 97 138 PHE B O 1
ATOM 2353 N N . ALA B 1 139 ? -3.104 16 3.459 1 98 139 ALA B N 1
ATOM 2354 C CA . ALA B 1 139 ? -3.906 15.406 2.393 1 98 139 ALA B CA 1
ATOM 2355 C C . ALA B 1 139 ? -5.215 16.172 2.207 1 98 139 ALA B C 1
ATOM 2357 O O . ALA B 1 139 ? -5.734 16.766 3.154 1 98 139 ALA B O 1
ATOM 2358 N N . GLU B 1 140 ? -5.742 16.172 0.982 1 97.5 140 GLU B N 1
ATOM 2359 C CA . GLU B 1 140 ? -7.094 16.609 0.649 1 97.5 140 GLU B CA 1
ATOM 2360 C C . GLU B 1 140 ? -8.031 15.422 0.473 1 97.5 140 GLU B C 1
ATOM 2362 O O . GLU B 1 140 ? -7.578 14.289 0.262 1 97.5 140 GLU B O 1
ATOM 2367 N N . VAL B 1 141 ? -9.312 15.703 0.547 1 97.12 141 VAL B N 1
ATOM 2368 C CA . VAL B 1 141 ? -10.32 14.656 0.394 1 97.12 141 VAL B CA 1
ATOM 2369 C C . VAL B 1 141 ? -10.109 13.93 -0.934 1 97.12 141 VAL B C 1
ATOM 2371 O O . VAL B 1 141 ? -10.188 12.695 -0.996 1 97.12 141 VAL B O 1
ATOM 2374 N N . GLN B 1 142 ? -9.734 14.648 -1.891 1 98.19 142 GLN B N 1
ATOM 2375 C CA . GLN B 1 142 ? -9.586 14.062 -3.221 1 98.19 142 GLN B CA 1
ATOM 2376 C C . GLN B 1 142 ? -8.43 13.07 -3.258 1 98.19 142 GLN B C 1
ATOM 2378 O O . GLN B 1 142 ? -8.492 12.07 -3.979 1 98.19 142 GLN B O 1
ATOM 2383 N N . ASN B 1 143 ? -7.367 13.32 -2.545 1 98.38 143 ASN B N 1
ATOM 2384 C CA . ASN B 1 143 ? -6.266 12.367 -2.482 1 98.38 143 ASN B CA 1
ATOM 2385 C C . ASN B 1 143 ? -6.738 11 -1.98 1 98.38 143 ASN B C 1
ATOM 2387 O O . ASN B 1 143 ? -6.328 9.969 -2.51 1 98.38 143 ASN B O 1
ATOM 2391 N N . VAL B 1 144 ? -7.582 11.062 -1.023 1 97.75 144 VAL B N 1
ATOM 2392 C CA . VAL B 1 144 ? -8.086 9.836 -0.42 1 97.75 144 VAL B CA 1
ATOM 2393 C C . VAL B 1 144 ? -9.047 9.141 -1.389 1 97.75 144 VAL B C 1
ATOM 2395 O O . VAL B 1 144 ? -8.945 7.93 -1.606 1 97.75 144 VAL B O 1
ATOM 2398 N N . VAL B 1 145 ? -9.914 9.906 -1.98 1 98 145 VAL B N 1
ATOM 2399 C CA . VAL B 1 145 ? -10.906 9.367 -2.908 1 98 145 VAL B CA 1
ATOM 2400 C C . VAL B 1 145 ? -10.203 8.711 -4.09 1 98 145 VAL B C 1
ATOM 2402 O O . VAL B 1 145 ? -10.602 7.633 -4.535 1 98 145 VAL B O 1
ATOM 2405 N N . ASP B 1 146 ? -9.164 9.25 -4.566 1 98.44 146 ASP B N 1
ATOM 2406 C CA . ASP B 1 146 ? -8.43 8.711 -5.707 1 98.44 146 ASP B CA 1
ATOM 2407 C C . ASP B 1 146 ? -7.859 7.332 -5.387 1 98.44 146 ASP B C 1
ATOM 2409 O O . ASP B 1 146 ? -7.938 6.414 -6.207 1 98.44 146 ASP B O 1
ATOM 2413 N N . VAL B 1 147 ? -7.281 7.184 -4.246 1 98.5 147 VAL B N 1
ATOM 2414 C CA . VAL B 1 147 ? -6.703 5.902 -3.859 1 98.5 147 VAL B CA 1
ATOM 2415 C C . VAL B 1 147 ? -7.812 4.875 -3.654 1 98.5 147 VAL B C 1
ATOM 2417 O O . VAL B 1 147 ? -7.672 3.713 -4.039 1 98.5 147 VAL B O 1
ATOM 2420 N N . ILE B 1 148 ? -8.922 5.34 -3.084 1 97.44 148 ILE B N 1
ATOM 2421 C CA . ILE B 1 148 ? -10.062 4.445 -2.895 1 97.44 148 ILE B CA 1
ATOM 2422 C C . ILE B 1 148 ? -10.562 3.951 -4.25 1 97.44 148 ILE B C 1
ATOM 2424 O O . ILE B 1 148 ? -10.805 2.754 -4.43 1 97.44 148 ILE B O 1
ATOM 2428 N N . LEU B 1 149 ? -10.695 4.832 -5.18 1 98.12 149 LEU B N 1
ATOM 2429 C CA . LEU B 1 149 ? -11.18 4.461 -6.504 1 98.12 149 LEU B CA 1
ATOM 2430 C C . LEU B 1 149 ? -10.219 3.486 -7.176 1 98.12 149 LEU B C 1
ATOM 2432 O O . LEU B 1 149 ? -10.648 2.527 -7.82 1 98.12 149 LEU B O 1
ATOM 2436 N N . PHE B 1 150 ? -8.953 3.711 -7.02 1 98.56 150 PHE B N 1
ATOM 2437 C CA . PHE B 1 150 ? -7.961 2.781 -7.543 1 98.56 150 PHE B CA 1
ATOM 2438 C C . PHE B 1 150 ? -8.141 1.396 -6.934 1 98.56 150 PHE B C 1
ATOM 2440 O O . PHE B 1 150 ? -8.188 0.396 -7.652 1 98.56 150 PHE B O 1
ATOM 2447 N N . LEU B 1 151 ? -8.328 1.342 -5.602 1 97.81 151 LEU B N 1
ATOM 2448 C CA . LEU B 1 151 ? -8.414 0.072 -4.891 1 97.81 151 LEU B CA 1
ATOM 2449 C C . LEU B 1 151 ? -9.727 -0.638 -5.203 1 97.81 151 LEU B C 1
ATOM 2451 O O . LEU B 1 151 ? -9.82 -1.862 -5.086 1 97.81 151 LEU B O 1
ATOM 2455 N N . LEU B 1 152 ? -10.719 0.109 -5.637 1 96.81 152 LEU B N 1
ATOM 2456 C CA . LEU B 1 152 ? -11.992 -0.488 -6.008 1 96.81 152 LEU B CA 1
ATOM 2457 C C . LEU B 1 152 ? -11.984 -0.94 -7.465 1 96.81 152 LEU B C 1
ATOM 2459 O O . LEU B 1 152 ? -12.828 -1.736 -7.875 1 96.81 152 LEU B O 1
ATOM 2463 N N . SER B 1 153 ? -11.062 -0.473 -8.234 1 97.19 153 SER B N 1
ATOM 2464 C CA . SER B 1 153 ? -11.047 -0.732 -9.672 1 97.19 153 SER B CA 1
ATOM 2465 C C . SER B 1 153 ? -10.367 -2.061 -9.984 1 97.19 153 SER B C 1
ATOM 2467 O O . SER B 1 153 ? -9.703 -2.643 -9.125 1 97.19 153 SER B O 1
ATOM 2469 N N . ASP B 1 154 ? -10.43 -2.475 -11.234 1 96.44 154 ASP B N 1
ATOM 2470 C CA . ASP B 1 154 ? -9.797 -3.707 -11.688 1 96.44 154 ASP B CA 1
ATOM 2471 C C . ASP B 1 154 ? -8.297 -3.516 -11.867 1 96.44 154 ASP B C 1
ATOM 2473 O O . ASP B 1 154 ? -7.551 -4.488 -12.023 1 96.44 154 ASP B O 1
ATOM 2477 N N . GLN B 1 155 ? -7.863 -2.264 -11.758 1 97.25 155 GLN B N 1
ATOM 2478 C CA . GLN B 1 155 ? 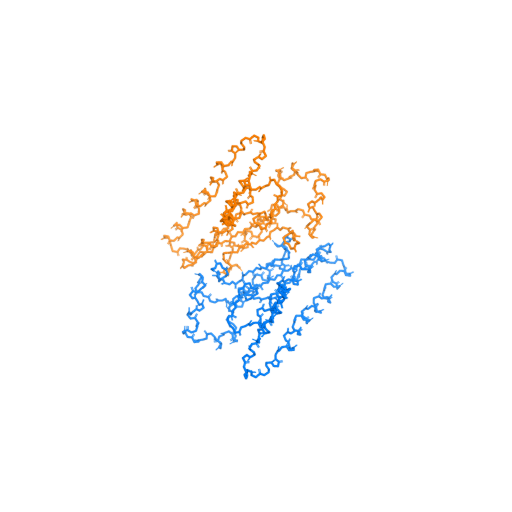-6.438 -1.991 -11.891 1 97.25 155 GLN B CA 1
ATOM 2479 C C . GLN B 1 155 ? -5.668 -2.506 -10.672 1 97.25 155 GLN B C 1
ATOM 2481 O O . GLN B 1 155 ? -4.441 -2.639 -10.719 1 97.25 155 GLN B O 1
ATOM 2486 N N . SER B 1 156 ? -6.387 -2.812 -9.609 1 98.31 156 SER B N 1
ATOM 2487 C CA . SER B 1 156 ? -5.77 -3.363 -8.406 1 98.31 156 SER B CA 1
ATOM 2488 C C . SER B 1 156 ? -6.238 -4.789 -8.148 1 98.31 156 SER B C 1
ATOM 2490 O O . SER B 1 156 ? -6.402 -5.195 -6.996 1 98.31 156 SER B O 1
ATOM 2492 N N . SER B 1 157 ? -6.445 -5.586 -9.164 1 98 157 SER B N 1
ATOM 2493 C CA . SER B 1 157 ? -7.109 -6.879 -9.086 1 98 157 SER B CA 1
ATOM 2494 C C . SER B 1 157 ? -6.258 -7.898 -8.344 1 98 157 SER B C 1
ATOM 2496 O O . SER B 1 157 ? -6.746 -8.961 -7.953 1 98 157 SER B O 1
ATOM 2498 N N . MET B 1 158 ? -4.996 -7.617 -8.102 1 98.44 158 MET B N 1
ATOM 2499 C CA . MET B 1 158 ? -4.141 -8.547 -7.367 1 98.44 158 MET B CA 1
ATOM 2500 C C . MET B 1 158 ? -3.682 -7.938 -6.047 1 98.44 158 MET B C 1
ATOM 2502 O O . MET B 1 158 ? -2.709 -8.398 -5.449 1 98.44 158 MET B O 1
ATOM 2506 N N . THR B 1 159 ? -4.293 -6.867 -5.621 1 98.62 159 THR B N 1
ATOM 2507 C CA . THR B 1 159 ? -3.994 -6.23 -4.344 1 98.62 159 THR B CA 1
ATOM 2508 C C . THR B 1 159 ? -5.133 -6.445 -3.35 1 98.62 159 THR B C 1
ATOM 2510 O O . THR B 1 159 ? -6.254 -5.98 -3.572 1 98.62 159 THR B O 1
ATOM 2513 N N . THR B 1 160 ? -4.867 -7.211 -2.309 1 98.5 160 THR B N 1
ATOM 2514 C CA . THR B 1 160 ? -5.828 -7.449 -1.237 1 98.5 160 THR B CA 1
ATOM 2515 C C . THR B 1 160 ? -5.113 -7.676 0.091 1 98.5 160 THR B C 1
ATOM 2517 O O . THR B 1 160 ? -3.961 -8.117 0.114 1 98.5 160 THR B O 1
ATOM 2520 N N . GLY B 1 161 ? -5.734 -7.246 1.168 1 97.75 161 GLY B N 1
ATOM 2521 C CA . GLY B 1 161 ? -5.141 -7.355 2.492 1 97.75 161 GLY B CA 1
ATOM 2522 C C . GLY B 1 161 ? -4.086 -6.301 2.76 1 97.75 161 GLY B C 1
ATOM 2523 O O . GLY B 1 161 ? -3.238 -6.473 3.641 1 97.75 161 GLY B O 1
ATOM 2524 N N . SER B 1 162 ? -4.094 -5.207 2.01 1 97.81 162 SER B N 1
ATOM 2525 C CA . SER B 1 162 ? -3.023 -4.215 2.064 1 97.81 162 SER B CA 1
ATOM 2526 C C . SER B 1 162 ? -3.51 -2.912 2.693 1 97.81 162 SER B C 1
ATOM 2528 O O . SER B 1 162 ? -4.695 -2.588 2.623 1 97.81 162 SER B O 1
ATOM 2530 N N . ALA B 1 163 ? -2.594 -2.264 3.307 1 97.25 163 ALA B N 1
ATOM 2531 C CA . ALA B 1 163 ? -2.795 -0.89 3.764 1 97.25 163 ALA B CA 1
ATOM 2532 C C . ALA B 1 163 ? -2.031 0.097 2.885 1 97.25 163 ALA B C 1
ATOM 2534 O O . ALA B 1 163 ? -0.807 0.009 2.76 1 97.25 163 ALA B O 1
ATOM 2535 N N . VAL B 1 164 ? -2.752 0.999 2.248 1 97.81 164 VAL B N 1
ATOM 2536 C CA . VAL B 1 164 ? -2.123 1.958 1.347 1 97.81 164 VAL B CA 1
ATOM 2537 C C . VAL B 1 164 ? -2.129 3.348 1.983 1 97.81 164 VAL B C 1
ATOM 2539 O O . VAL B 1 164 ? -3.189 3.953 2.152 1 97.81 164 VAL B O 1
ATOM 2542 N N . PRO B 1 165 ? -1.025 3.904 2.289 1 98.44 165 PRO B N 1
ATOM 2543 C CA . PRO B 1 165 ? -0.958 5.219 2.934 1 98.44 165 PRO B CA 1
ATOM 2544 C C . PRO B 1 165 ? -1.255 6.363 1.971 1 98.44 165 PRO B C 1
ATOM 2546 O O . PRO B 1 165 ? -0.857 6.312 0.804 1 98.44 165 PRO B O 1
ATOM 2549 N N . VAL B 1 166 ? -1.998 7.262 2.377 1 98.5 166 VAL B N 1
ATOM 2550 C CA . VAL B 1 166 ? -2.162 8.586 1.797 1 98.5 166 VAL B CA 1
ATOM 2551 C C . VAL B 1 166 ? -1.672 9.648 2.783 1 98.5 166 VAL B C 1
ATOM 2553 O O . VAL B 1 166 ? -2.473 10.383 3.363 1 98.5 166 VAL B O 1
ATOM 2556 N N . ASP B 1 167 ? -0.287 9.609 2.953 1 98.31 167 ASP B N 1
ATOM 2557 C CA . ASP B 1 167 ? 0.216 10.273 4.152 1 98.31 167 ASP B CA 1
ATOM 2558 C C . ASP B 1 167 ? 1.383 11.203 3.814 1 98.31 167 ASP B C 1
ATOM 2560 O O . ASP B 1 167 ? 2.084 11.672 4.711 1 98.31 167 ASP B O 1
ATOM 2564 N N . GLY B 1 168 ? 1.69 11.367 2.535 1 98.25 168 GLY B N 1
ATOM 2565 C CA . GLY B 1 168 ? 2.779 12.227 2.113 1 98.25 168 GLY B CA 1
ATOM 2566 C C . GLY B 1 168 ? 4.137 11.758 2.598 1 98.25 168 GLY B C 1
ATOM 2567 O O . GLY B 1 168 ? 5.082 12.555 2.684 1 98.25 168 GLY B O 1
ATOM 2568 N N . GLY B 1 169 ? 4.195 10.562 3.055 1 98.19 169 GLY B N 1
ATOM 2569 C CA . GLY B 1 169 ? 5.461 10.008 3.504 1 98.19 169 GLY B CA 1
ATOM 2570 C C . GLY B 1 169 ? 5.621 10.023 5.012 1 98.19 169 GLY B C 1
ATOM 2571 O O . GLY B 1 169 ? 6.691 9.703 5.535 1 98.19 169 GLY B O 1
ATOM 2572 N N . PHE B 1 170 ? 4.617 10.336 5.75 1 97.62 170 PHE B N 1
ATOM 2573 C CA . PHE B 1 170 ? 4.684 10.383 7.207 1 97.62 170 PHE B CA 1
ATOM 2574 C C . PHE B 1 170 ? 5.203 9.07 7.773 1 97.62 170 PHE B C 1
ATOM 2576 O O . PHE B 1 170 ? 6.047 9.062 8.672 1 97.62 170 PHE B O 1
ATOM 2583 N N . LEU B 1 171 ? 4.762 7.914 7.246 1 96.31 171 LEU B N 1
ATOM 2584 C CA . LEU B 1 171 ? 5.098 6.598 7.777 1 96.31 171 LEU B CA 1
ATOM 2585 C C . LEU B 1 171 ? 6.48 6.16 7.309 1 96.31 171 LEU B C 1
ATOM 2587 O O . LEU B 1 171 ? 6.992 5.129 7.75 1 96.31 171 LEU B O 1
ATOM 2591 N N . ALA B 1 172 ? 7.062 6.906 6.406 1 93.75 172 ALA B N 1
ATOM 2592 C CA . ALA B 1 172 ? 8.398 6.551 5.926 1 93.75 172 ALA B CA 1
ATOM 2593 C C . ALA B 1 172 ? 9.469 6.977 6.922 1 93.75 172 ALA B C 1
ATOM 2595 O O . ALA B 1 172 ? 10.641 6.617 6.773 1 93.75 172 ALA B O 1
ATOM 2596 N N . THR B 1 173 ? 9.133 7.805 7.91 1 85.56 173 THR B N 1
ATOM 2597 C CA . THR B 1 173 ? 10.086 8.359 8.859 1 85.56 173 THR B CA 1
ATOM 2598 C C . THR B 1 173 ? 9.984 7.648 10.211 1 85.56 173 THR B C 1
ATOM 2600 O O . THR B 1 173 ? 8.914 7.145 10.57 1 85.56 173 THR B O 1
#

Foldseek 3Di:
DDDPPPPPPPPPPPPPPPPPPDDDDPPPCLVVLVVVLVVVVVVVVVVLVVCLVVLHAFEEEAEAAPLCVDPDPPCVSNNVSRVVVLVVQLVCCVVSVVSNYAGEYEHFYQEPDVVSCVVQVDPVNVVVQLVLQQQSDHHYPVLRVVVVVCRGDCVCSPDHSYYHYRYNCNSVD/DDDPPPPPPPPPPPPPPPPPPDDDPPPPCLVVLVVVLVVVVVVVVVVLVVCLVVLHAFEEEAEAAPLCQDPDPPCVSNNVSRVVVLVVQLVCCVVSVVSNYAGEYEHFYQEPDVVSCVVQVPPVNVVVQLVLQQQSDHHYPVLRVVVVVCRGDCVCSPDHSYYHYRYNCNSVD

Solvent-accessible surface area (backbone atoms only — not comparable to full-atom values): 18829 Å² total; per-residue (Å²): 135,81,82,82,76,79,75,74,78,78,79,76,74,75,77,77,72,77,75,69,76,77,78,70,68,80,66,72,56,54,65,57,48,59,38,46,58,50,47,49,49,52,52,47,50,54,55,50,50,54,33,56,75,68,69,36,69,47,55,47,75,45,83,50,30,46,40,36,81,40,90,50,89,96,32,62,69,59,26,49,49,23,30,50,48,55,50,48,29,15,52,46,12,53,70,32,8,78,58,49,25,35,18,28,30,41,16,36,45,64,41,62,42,80,68,34,44,71,73,50,62,51,64,72,65,33,44,65,55,35,75,48,16,27,53,59,54,75,35,44,66,63,49,52,50,38,46,50,50,44,59,55,35,77,51,31,74,32,42,22,26,44,71,46,55,36,31,20,20,38,84,42,104,135,81,82,83,74,79,75,76,78,76,80,75,76,77,78,75,72,76,73,68,77,75,77,69,69,80,66,73,56,56,64,57,47,59,36,46,55,48,46,51,49,53,52,46,49,54,54,50,50,53,34,55,76,68,70,38,69,47,55,45,76,46,82,51,30,45,40,36,79,41,92,51,91,94,33,63,69,59,24,50,50,24,30,50,48,55,52,48,29,15,52,46,13,53,69,32,8,76,58,50,26,34,18,29,29,39,16,36,47,64,42,62,43,77,70,35,44,72,72,48,62,49,64,73,66,32,46,66,55,36,74,49,15,28,53,58,55,72,34,45,65,62,51,52,50,38,46,50,51,45,58,57,35,77,52,30,72,33,40,23,27,45,72,45,54,34,31,21,20,38,83,41,104

Nearest PDB structures (foldseek):
  3d3w-assembly1_A  TM=9.758E-01  e=1.108E-19  Homo sapiens
  1cyd-assembly1_D  TM=9.554E-01  e=1.505E-16  Mus musculus
  4egf-assembly1_C  TM=9.794E-01  e=2.179E-13  Mycolicibacterium smegmatis MC2 155
  7do5-assembly2_G  TM=9.407E-01  e=5.364E-11  Azotobacter vinelandii DJ
  1gco-assembly1_A  TM=9.632E-01  e=6.909E-11  Priestia megaterium

pLDDT: mean 79.12, std 25.37, range [23.16, 98.62]

Radius of gyration: 26.01 Å; Cα contacts (8 Å, |Δi|>4): 544; chains: 2; bounding box: 68×57×86 Å

InterPro domains:
  IPR002347 Short-chain dehydrogenase/reductase SDR [PF13561] (47-170)
  IPR002347 Short-chain dehydrogenase/reductase SDR [PR00081] (52-68)
  IPR002347 Short-chain dehydrogenase/reductase SDR [PR00081] (78-97)
  IPR002347 Short-chain dehydrogenase/reductase SDR [PR00081] (99-116)
  IPR002347 Short-chain dehydrogenase/reductase SDR [PR00081] (134-154)
  IPR020904 Short-chain dehydrogenase/reductase, conserved site [PS00061] (65-93)
  IPR036291 NAD(P)-binding domain superfamily [SSF51735] (44-172)
  IPR051737 L-xylulose reductase/Carbonyl reductase [PTHR44252] (45-172)

Organism: Myotis myotis (NCBI:txid51298)

Sequence (346 aa):
MPPWRCCSPSWKSPRRRVTRVPGEPPCGQEGARLGTSRLTSLHFQIVARGLIARGARGAIVNVSSQASQRALTNHSVYCATKGAMDMLTKVMALELGPHKIRVNTVNPTVVMTPMGKANWSDPLKAKAMLDRIPLGRFAEVQNVVDVILFLLSDQSSMTTGSAVPVDGGFLATMPPWRCCSPSWKSPRRRVTRVPGEPPCGQEGARLGTSRLTSLHFQIVARGLIARGARGAIVNVSSQASQRALTNHSVYCATKGAMDMLTKVMALELGPHKIRVNTVNPTVVMTPMGKANWSDPLKAKAMLDRIPLGRFAEVQNVVDVILFLLSDQSSMTTGSAVPVDGGFLAT

Secondary structure (DSSP, 8-state):
-----------------------S---THHHHHHHHHHHHHHHHHHHHHHHHHHT--EEEEEE--GGGTS--TT-HHHHHHHHHHHHHHHHHHHHHGGGTEEEEEEEES-B-SHHHHHHS-SHHHHHHHHTT-TT-SPBPHHHHHHHHHHHHSGGGTT--S-EEEESTTGGG-/-----------------------S---THHHHHHHHHHHHHHHHHHHHHHHHHHT--EEEEEE--GGGTS--TT-HHHHHHHHHHHHHHHHHHHHHGGGTEEEEEEEES-B-SHHHHHHS-SHHHHHHHHTT-TT-SPBPHHHHHHHHHHHHSGGGTT--S-EEEESTTGGG-